Protein 6BNT (pdb70)

Secondary structure (DSSP, 8-state):
---S----SS-EEEEEEEEEEEEEE-SS--EEEEEEEEEEEEEEE-SSS-EEEEEE-------EEEE-TTEE-----EEE-PPSEEEEEEEEEE-SS----EEEEEEEEEETTTEEEEEEEEEE-S-TTSEEEEEEEEEE--TTEEEEEEEESSSEEEEETTTTEEEEEEEEEESSEEEEEEEEEEE----TTS----PPEEEEEEESS-TT---EEEEEEE-SSSS--GGGSEEEEEEEEEEEEEEE--/---EE-

Sequence (256 aa):
WRREGIKYRRNELFLDVLESVNLLMSPQGQVLSAHVSGRVVMKSYLSGMPECKFGMNDSIAIDDCTFHQCVRLSERSISFIPPDGEFELMRYRTTKDIILPFRVIPLVREVGRTKLEVKVVIKSNFKPSLLAQKIEVRIPTPLNTSGVQVICMKGKAKYKASENAIVWKIKRMAGMKESQISAEIELLPTNDKKKWARPPISMNFEVPFAPSGLKVRYLKVFEPKLNYSDHDVIKWVRYIGRSGIYETRCDGYMPM

Structure (mmCIF, N/CA/C/O backbone):
data_6BNT
#
_entry.id   6BNT
#
_cell.length_a   125.334
_cell.length_b   125.334
_cell.length_c   74.818
_cell.angle_alpha   90.00
_cell.angle_beta   90.00
_cell.angle_gamma   120.00
#
_symmetry.space_group_name_H-M   'P 64'
#
loop_
_entity.id
_entity.type
_entity.pdbx_description
1 polymer 'AP-2 complex subunit mu'
2 polymer 'Insulin receptor substrate 1'
3 water water
#
loop_
_atom_site.group_PDB
_atom_site.id
_atom_site.type_symbol
_atom_site.label_atom_id
_atom_site.label_alt_id
_atom_site.label_comp_id
_atom_site.label_asym_id
_atom_site.label_entity_id
_atom_site.label_seq_id
_atom_site.pdbx_PDB_ins_code
_atom_site.Cartn_x
_atom_site.Cartn_y
_atom_site.Cartn_z
_atom_site.occupancy
_atom_site.B_iso_or_equiv
_atom_site.auth_seq_id
_atom_site.auth_comp_id
_atom_site.auth_asym_id
_atom_site.auth_atom_id
_atom_site.pdbx_PDB_model_num
ATOM 1 N N . TRP A 1 41 ? 27.410 -46.223 -51.725 1.00 195.65 161 TRP A N 1
ATOM 2 C CA . TRP A 1 41 ? 28.164 -47.285 -51.068 1.00 197.88 161 TRP A CA 1
ATOM 3 C C . TRP A 1 41 ? 27.275 -48.354 -50.409 1.00 200.91 161 TRP A C 1
ATOM 4 O O . TRP A 1 41 ? 27.263 -49.514 -50.835 1.00 200.42 161 TRP A O 1
ATOM 15 N N . ARG A 1 42 ? 26.539 -47.940 -49.376 1.00 200.18 162 ARG A N 1
ATOM 16 C CA . ARG A 1 42 ? 25.697 -48.778 -48.531 1.00 199.55 162 ARG A CA 1
ATOM 17 C C . ARG A 1 42 ? 24.483 -49.286 -49.292 1.00 200.49 162 ARG A C 1
ATOM 18 O O . ARG A 1 42 ? 23.558 -48.516 -49.570 1.00 199.62 162 ARG A O 1
ATOM 26 N N . ARG A 1 43 ? 24.473 -50.586 -49.603 1.00 204.88 163 ARG A N 1
ATOM 27 C CA . ARG A 1 43 ? 23.388 -51.257 -50.317 1.00 207.90 163 ARG A CA 1
ATOM 28 C C . ARG A 1 43 ? 22.059 -51.137 -49.570 1.00 204.23 163 ARG A C 1
ATOM 29 O O . ARG A 1 43 ? 22.009 -50.602 -48.456 1.00 200.41 163 ARG A O 1
ATOM 37 N N . GLU A 1 44 ? 20.974 -51.660 -50.152 1.00 201.23 164 GLU A N 1
ATOM 38 C CA . GLU A 1 44 ? 19.654 -51.435 -49.570 1.00 203.14 164 GLU A CA 1
ATOM 39 C C . GLU A 1 44 ? 19.091 -52.635 -48.812 1.00 199.21 164 GLU A C 1
ATOM 40 O O . GLU A 1 44 ? 18.252 -52.443 -47.921 1.00 194.22 164 GLU A O 1
ATOM 46 N N . GLY A 1 45 ? 19.536 -53.850 -49.111 1.00 199.58 165 GLY A N 1
ATOM 47 C CA . GLY A 1 45 ? 19.026 -55.020 -48.416 1.00 196.14 165 GLY A CA 1
ATOM 48 C C . GLY A 1 45 ? 19.820 -55.406 -47.181 1.00 194.35 165 GLY A C 1
ATOM 49 O O . GLY A 1 45 ? 20.617 -56.352 -47.211 1.00 191.15 165 GLY A O 1
ATOM 50 N N . ILE A 1 46 ? 19.612 -54.680 -46.083 1.00 190.16 166 ILE A N 1
ATOM 51 C CA . ILE A 1 46 ? 20.344 -54.896 -44.839 1.00 181.84 166 ILE A CA 1
ATOM 52 C C . ILE A 1 46 ? 19.320 -55.189 -43.757 1.00 169.37 166 ILE A C 1
ATOM 53 O O . ILE A 1 46 ? 18.532 -54.308 -43.393 1.00 167.73 166 ILE A O 1
ATOM 58 N N . LYS A 1 47 ? 19.329 -56.420 -43.243 1.00 165.61 167 LYS A N 1
ATOM 59 C CA . LYS A 1 47 ? 18.407 -56.836 -42.193 1.00 161.44 167 LYS A CA 1
ATOM 60 C C . LYS A 1 47 ? 19.176 -57.559 -41.095 1.00 155.04 167 LYS A C 1
ATOM 61 O O . LYS A 1 47 ? 20.027 -58.408 -41.384 1.00 152.74 167 LYS A O 1
ATOM 67 N N . TYR A 1 48 ? 18.884 -57.209 -39.836 1.00 154.08 168 TYR A N 1
ATOM 68 C CA . TYR A 1 48 ? 19.609 -57.716 -38.676 1.00 152.28 168 TYR A CA 1
ATOM 69 C C . TYR A 1 48 ? 18.637 -58.188 -37.615 1.00 146.98 168 TYR A C 1
ATOM 70 O O . TYR A 1 48 ? 17.595 -57.562 -37.394 1.00 145.77 168 TYR A O 1
ATOM 79 N N . ARG A 1 49 ? 18.991 -59.289 -36.952 1.00 145.31 169 ARG A N 1
ATOM 80 C CA . ARG A 1 49 ? 18.215 -59.721 -35.794 1.00 150.43 169 ARG A CA 1
ATOM 81 C C . ARG A 1 49 ? 18.277 -58.671 -34.690 1.00 154.12 169 ARG A C 1
ATOM 82 O O . ARG A 1 49 ? 17.252 -58.088 -34.313 1.00 146.91 169 ARG A O 1
ATOM 84 N N . ARG A 1 50 ? 19.488 -58.383 -34.195 1.00 158.96 170 ARG A N 1
ATOM 85 C CA . ARG A 1 50 ? 19.721 -57.366 -33.171 1.00 152.47 170 ARG A CA 1
ATOM 86 C C . ARG A 1 50 ? 20.172 -56.086 -33.872 1.00 152.07 170 ARG A C 1
ATOM 87 O O . ARG A 1 50 ? 21.198 -56.094 -34.567 1.00 154.82 170 ARG A O 1
ATOM 95 N N . ASN A 1 51 ? 19.437 -54.987 -33.686 1.00 147.56 171 ASN A N 1
ATOM 96 C CA . ASN A 1 51 ? 19.847 -53.701 -34.272 1.00 151.92 171 ASN A CA 1
ATOM 97 C C . ASN A 1 51 ? 20.675 -52.900 -33.276 1.00 149.03 171 ASN A C 1
ATOM 98 O O . ASN A 1 51 ? 20.159 -52.116 -32.486 1.00 148.15 171 ASN A O 1
ATOM 103 N N . GLU A 1 52 ? 21.984 -53.077 -33.342 1.00 147.61 172 GLU A N 1
ATOM 104 C CA . GLU A 1 52 ? 22.896 -52.547 -32.345 1.00 145.86 172 GLU A CA 1
ATOM 105 C C . GLU A 1 52 ? 23.763 -51.462 -32.971 1.00 149.71 172 GLU A C 1
ATOM 106 O O . GLU A 1 52 ? 23.941 -51.419 -34.191 1.00 150.30 172 GLU A O 1
ATOM 112 N N . LEU A 1 53 ? 24.280 -50.563 -32.125 1.00 144.76 173 LEU A N 1
ATOM 113 C CA . LEU A 1 53 ? 25.338 -49.640 -32.528 1.00 135.03 173 LEU A CA 1
ATOM 114 C C . LEU A 1 53 ? 26.239 -49.380 -31.330 1.00 136.76 173 LEU A C 1
ATOM 115 O O . LEU A 1 53 ? 25.799 -49.472 -30.178 1.00 135.49 173 LEU A O 1
ATOM 120 N N . PHE A 1 54 ? 27.511 -49.069 -31.613 1.00 139.03 174 PHE A N 1
ATOM 121 C CA . PHE A 1 54 ? 28.523 -48.807 -30.588 1.00 134.57 174 PHE A CA 1
ATOM 122 C C . PHE A 1 54 ? 29.231 -47.506 -30.942 1.00 134.83 174 PHE A C 1
ATOM 123 O O . PHE A 1 54 ? 29.797 -47.387 -32.036 1.00 136.12 174 PHE A O 1
ATOM 131 N N . LEU A 1 55 ? 29.195 -46.529 -30.032 1.00 131.97 175 LEU A N 1
ATOM 132 C CA . LEU A 1 55 ? 29.819 -45.221 -30.242 1.00 129.33 175 LEU A CA 1
ATOM 133 C C . LEU A 1 55 ? 31.124 -45.101 -29.467 1.00 124.62 175 LEU A C 1
ATOM 134 O O . LEU A 1 55 ? 31.128 -45.169 -28.233 1.00 124.61 175 LEU A O 1
ATOM 139 N N . ASP A 1 56 ? 32.210 -44.868 -30.194 1.00 122.00 176 ASP A N 1
ATOM 140 C CA . ASP A 1 56 ? 33.555 -44.735 -29.642 1.00 125.22 176 ASP A CA 1
ATOM 141 C C . ASP A 1 56 ? 33.999 -43.286 -29.721 1.00 125.62 176 ASP A C 1
ATOM 142 O O . ASP A 1 56 ? 34.124 -42.742 -30.821 1.00 126.63 176 ASP A O 1
ATOM 147 N N . VAL A 1 57 ? 34.266 -42.671 -28.573 1.00 122.71 177 VAL A N 1
ATOM 148 C CA . VAL A 1 57 ? 34.853 -41.338 -28.537 1.00 123.11 177 VAL A CA 1
ATOM 149 C C . VAL A 1 57 ? 36.325 -41.485 -28.147 1.00 124.71 177 VAL A C 1
ATOM 150 O O . VAL A 1 57 ? 36.666 -41.850 -27.012 1.00 117.62 177 VAL A O 1
ATOM 154 N N . LEU A 1 58 ? 37.196 -41.196 -29.097 1.00 124.37 178 LEU A N 1
ATOM 155 C CA . LEU A 1 58 ? 38.618 -41.458 -28.987 1.00 119.33 178 LEU A CA 1
ATOM 156 C C . LEU A 1 58 ? 39.325 -40.114 -28.921 1.00 125.30 178 LEU A C 1
ATOM 157 O O . LEU A 1 58 ? 39.333 -39.358 -29.901 1.00 122.28 178 LEU A O 1
ATOM 162 N N . GLU A 1 59 ? 39.914 -39.813 -27.776 1.00 126.06 179 GLU A N 1
ATOM 163 C CA . GLU A 1 59 ? 40.596 -38.550 -27.597 1.00 118.61 179 GLU A CA 1
ATOM 164 C C . GLU A 1 59 ? 42.048 -38.766 -27.205 1.00 122.45 179 GLU A C 1
ATOM 165 O O . GLU A 1 59 ? 42.423 -39.749 -26.560 1.00 122.73 179 GLU A O 1
ATOM 171 N N . SER A 1 60 ? 42.851 -37.809 -27.615 1.00 122.24 180 SER A N 1
ATOM 172 C CA . SER A 1 60 ? 44.291 -37.853 -27.467 1.00 122.73 180 SER A CA 1
ATOM 173 C C . SER A 1 60 ? 44.671 -36.488 -26.900 1.00 122.31 180 SER A C 1
ATOM 174 O O . SER A 1 60 ? 44.609 -35.484 -27.618 1.00 124.60 180 SER A O 1
ATOM 177 N N . VAL A 1 61 ? 45.001 -36.447 -25.603 1.00 117.71 181 VAL A N 1
ATOM 178 C CA . VAL A 1 61 ? 45.258 -35.200 -24.883 1.00 117.60 181 VAL A CA 1
ATOM 179 C C . VAL A 1 61 ? 46.756 -34.912 -24.849 1.00 117.20 181 VAL A C 1
ATOM 180 O O . VAL A 1 61 ? 47.559 -35.765 -24.459 1.00 120.31 181 VAL A O 1
ATOM 184 N N . ASN A 1 62 ? 47.131 -33.705 -25.253 1.00 117.76 182 ASN A N 1
ATOM 185 C CA . ASN A 1 62 ? 48.521 -33.293 -25.373 1.00 118.79 182 ASN A CA 1
ATOM 186 C C . ASN A 1 62 ? 48.771 -32.105 -24.461 1.00 120.18 182 ASN A C 1
ATOM 187 O O . ASN A 1 62 ? 47.978 -31.163 -24.446 1.00 114.20 182 ASN A O 1
ATOM 192 N N . LEU A 1 63 ? 49.892 -32.141 -23.737 1.00 123.47 183 LEU A N 1
ATOM 193 C CA . LEU A 1 63 ? 50.194 -31.191 -22.676 1.00 120.59 183 LEU A CA 1
ATOM 194 C C . LEU A 1 63 ? 51.690 -31.042 -22.507 1.00 119.00 183 LEU A C 1
ATOM 195 O O . LEU A 1 63 ? 52.417 -32.032 -22.455 1.00 118.44 183 LEU A O 1
ATOM 200 N N . LEU A 1 64 ? 52.119 -29.794 -22.340 1.00 128.84 184 LEU A N 1
ATOM 201 C CA . LEU A 1 64 ? 53.492 -29.428 -22.005 1.00 127.83 184 LEU A CA 1
ATOM 202 C C . LEU A 1 64 ? 53.379 -28.521 -20.789 1.00 126.25 184 LEU A C 1
ATOM 203 O O . LEU A 1 64 ? 52.775 -27.444 -20.893 1.00 123.32 184 LEU A O 1
ATOM 208 N N . MET A 1 65 ? 53.945 -28.934 -19.650 1.00 123.99 185 MET A N 1
ATOM 209 C CA . MET A 1 65 ? 53.837 -28.134 -18.440 1.00 127.78 185 MET A CA 1
ATOM 210 C C . MET A 1 65 ? 55.222 -27.695 -17.987 1.00 133.55 185 MET A C 1
ATOM 211 O O . MET A 1 65 ? 56.236 -28.254 -18.402 1.00 134.47 185 MET A O 1
ATOM 216 N N . SER A 1 66 ? 55.261 -26.664 -17.151 1.00 141.81 186 SER A N 1
ATOM 217 C CA . SER A 1 66 ? 56.503 -26.215 -16.528 1.00 142.83 186 SER A CA 1
ATOM 218 C C . SER A 1 66 ? 56.773 -27.055 -15.287 1.00 146.02 186 SER A C 1
ATOM 219 O O . SER A 1 66 ? 55.896 -27.792 -14.817 1.00 141.78 186 SER A O 1
ATOM 222 N N . PRO A 1 67 ? 57.993 -27.000 -14.737 1.00 149.54 187 PRO A N 1
ATOM 223 C CA . PRO A 1 67 ? 58.220 -27.711 -13.466 1.00 147.28 187 PRO A CA 1
ATOM 224 C C . PRO A 1 67 ? 57.401 -27.091 -12.355 1.00 156.06 187 PRO A C 1
ATOM 225 O O . PRO A 1 67 ? 56.833 -27.810 -11.511 1.00 150.38 187 PRO A O 1
ATOM 229 N N . GLN A 1 68 ? 57.328 -25.746 -12.366 1.00 157.00 188 GLN A N 1
ATOM 230 C CA . GLN A 1 68 ? 56.411 -24.988 -11.515 1.00 153.31 188 GLN A CA 1
ATOM 231 C C . GLN A 1 68 ? 54.998 -25.578 -11.554 1.00 155.17 188 GLN A C 1
ATOM 232 O O . GLN A 1 68 ? 54.381 -25.828 -10.509 1.00 152.43 188 GLN A O 1
ATOM 238 N N . GLY A 1 69 ? 54.482 -25.833 -12.757 1.00 151.51 189 GLY A N 1
ATOM 239 C CA . GLY A 1 69 ? 53.167 -26.431 -12.909 1.00 146.91 189 GLY A CA 1
ATOM 240 C C . GLY A 1 69 ? 52.272 -25.600 -13.805 1.00 147.72 189 GLY A C 1
ATOM 241 O O . GLY A 1 69 ? 51.050 -25.805 -13.827 1.00 140.21 189 GLY A O 1
ATOM 242 N N . GLN A 1 70 ? 52.862 -24.641 -14.529 1.00 142.17 190 GLN A N 1
ATOM 243 C CA . GLN A 1 70 ? 52.096 -23.838 -15.467 1.00 139.84 190 GLN A CA 1
ATOM 244 C C . GLN A 1 70 ? 51.960 -24.589 -16.784 1.00 140.71 190 GLN A C 1
ATOM 245 O O . GLN A 1 70 ? 52.920 -25.179 -17.288 1.00 136.37 190 GLN A O 1
ATOM 251 N N . VAL A 1 71 ? 50.745 -24.591 -17.327 1.00 137.36 191 VAL A N 1
ATOM 252 C CA . VAL A 1 71 ? 50.518 -25.145 -18.654 1.00 127.14 191 VAL A CA 1
ATOM 253 C C . VAL A 1 71 ? 51.215 -24.272 -19.691 1.00 126.54 191 VAL A C 1
ATOM 254 O O . VAL A 1 71 ? 51.004 -23.057 -19.739 1.00 132.73 191 VAL A O 1
ATOM 258 N N . LEU A 1 72 ? 52.054 -24.880 -20.531 1.00 125.16 192 LEU A N 1
ATOM 259 C CA . LEU A 1 72 ? 52.719 -24.145 -21.602 1.00 126.23 192 LEU A CA 1
ATOM 260 C C . LEU A 1 72 ? 52.137 -24.426 -22.985 1.00 127.62 192 LEU A C 1
ATOM 261 O O . LEU A 1 72 ? 52.462 -23.704 -23.938 1.00 125.46 192 LEU A O 1
ATOM 266 N N . SER A 1 73 ? 51.312 -25.465 -23.116 1.00 126.19 193 SER A N 1
ATOM 267 C CA . SER A 1 73 ? 50.697 -25.908 -24.361 1.00 120.36 193 SER A CA 1
ATOM 268 C C . SER A 1 73 ? 49.815 -27.098 -24.038 1.00 121.67 193 SER A C 1
ATOM 269 O O . SER A 1 73 ? 50.210 -27.966 -23.250 1.00 120.79 193 SER A O 1
ATOM 272 N N . ALA A 1 74 ? 48.621 -27.128 -24.626 1.00 121.78 194 ALA A N 1
ATOM 273 C CA . ALA A 1 74 ? 47.684 -28.212 -24.350 1.00 119.94 194 ALA A CA 1
ATOM 274 C C . ALA A 1 74 ? 46.583 -28.173 -25.387 1.00 121.44 194 ALA A C 1
ATOM 275 O O . ALA A 1 74 ? 46.013 -27.117 -25.640 1.00 134.35 194 ALA A O 1
ATOM 277 N N . HIS A 1 75 ? 46.301 -29.318 -25.989 1.00 125.07 195 HIS A N 1
ATOM 278 C CA . HIS A 1 75 ? 45.208 -29.443 -26.935 1.00 127.81 195 HIS A CA 1
ATOM 279 C C . HIS A 1 75 ? 44.720 -30.882 -26.892 1.00 124.98 195 HIS A C 1
ATOM 280 O O . HIS A 1 75 ? 45.367 -31.759 -26.325 1.00 122.91 195 HIS A O 1
ATOM 287 N N . VAL A 1 76 ? 43.563 -31.124 -27.486 1.00 124.90 196 VAL A N 1
ATOM 288 C CA . VAL A 1 76 ? 43.027 -32.473 -27.581 1.00 123.85 196 VAL A CA 1
ATOM 289 C C . VAL A 1 76 ? 42.655 -32.736 -29.026 1.00 131.42 196 VAL A C 1
ATOM 290 O O . VAL A 1 76 ? 41.897 -31.959 -29.620 1.00 136.39 196 VAL A O 1
ATOM 294 N N . SER A 1 77 ? 43.203 -33.810 -29.599 1.00 123.83 197 SER A N 1
ATOM 295 C CA . SER A 1 77 ? 42.736 -34.302 -30.883 1.00 123.03 197 SER A CA 1
ATOM 296 C C . SER A 1 77 ? 41.693 -35.362 -30.608 1.00 124.78 197 SER A C 1
ATOM 297 O O . SER A 1 77 ? 41.835 -36.136 -29.661 1.00 121.99 197 SER A O 1
ATOM 300 N N . GLY A 1 78 ? 40.624 -35.369 -31.404 1.00 129.78 198 GLY A N 1
ATOM 301 C CA . GLY A 1 78 ? 39.538 -36.300 -31.176 1.00 128.54 198 GLY A CA 1
ATOM 302 C C . GLY A 1 78 ? 38.973 -36.856 -32.467 1.00 130.98 198 GLY A C 1
ATOM 303 O O . GLY A 1 78 ? 39.116 -36.277 -33.542 1.00 135.32 198 GLY A O 1
ATOM 304 N N . ARG A 1 79 ? 38.338 -38.014 -32.337 1.00 127.60 199 ARG A N 1
ATOM 305 C CA . ARG A 1 79 ? 37.513 -38.559 -33.402 1.00 133.09 199 ARG A CA 1
ATOM 306 C C . ARG A 1 79 ? 36.417 -39.407 -32.778 1.00 132.50 199 ARG A C 1
ATOM 307 O O . ARG A 1 79 ? 36.528 -39.868 -31.633 1.00 127.17 199 ARG A O 1
ATOM 315 N N . VAL A 1 80 ? 35.324 -39.549 -33.528 1.00 132.76 200 VAL A N 1
ATOM 316 C CA . VAL A 1 80 ? 34.175 -40.357 -33.134 1.00 130.48 200 VAL A CA 1
ATOM 317 C C . VAL A 1 80 ? 34.009 -41.447 -34.179 1.00 132.57 200 VAL A C 1
ATOM 318 O O . VAL A 1 80 ? 33.835 -41.144 -35.364 1.00 135.93 200 VAL A O 1
ATOM 322 N N . VAL A 1 81 ? 34.080 -42.711 -33.750 1.00 131.86 201 VAL A N 1
ATOM 323 C CA . VAL A 1 81 ? 33.971 -43.851 -34.653 1.00 132.62 201 VAL A CA 1
ATOM 324 C C . VAL A 1 81 ? 32.715 -44.633 -34.305 1.00 134.10 201 VAL A C 1
ATOM 325 O O . VAL A 1 81 ? 32.438 -44.907 -33.126 1.00 131.69 201 VAL A O 1
ATOM 329 N N . MET A 1 82 ? 31.953 -44.979 -35.332 1.00 132.44 202 MET A N 1
ATOM 330 C CA . MET A 1 82 ? 30.691 -45.668 -35.161 1.00 139.74 202 MET A CA 1
ATOM 331 C C . MET A 1 82 ? 30.825 -47.090 -35.668 1.00 147.38 202 MET A C 1
ATOM 332 O O . MET A 1 82 ? 31.325 -47.309 -36.775 1.00 149.91 202 MET A O 1
ATOM 337 N N . LYS A 1 83 ? 30.378 -48.047 -34.865 1.00 144.87 203 LYS A N 1
ATOM 338 C CA . LYS A 1 83 ? 30.279 -49.432 -35.291 1.00 142.59 203 LYS A CA 1
ATOM 339 C C . LYS A 1 83 ? 28.820 -49.817 -35.083 1.00 150.08 203 LYS A C 1
ATOM 340 O O . LYS A 1 83 ? 28.360 -49.890 -33.935 1.00 151.95 203 LYS A O 1
ATOM 346 N N . SER A 1 84 ? 28.084 -50.025 -36.184 1.00 146.57 204 SER A N 1
ATOM 347 C CA . SER A 1 84 ? 26.637 -50.210 -36.128 1.00 146.42 204 SER A CA 1
ATOM 348 C C . SER A 1 84 ? 26.182 -51.359 -37.024 1.00 152.50 204 SER A C 1
ATOM 349 O O . SER A 1 84 ? 26.757 -51.607 -38.088 1.00 156.40 204 SER A O 1
ATOM 352 N N . TYR A 1 85 ? 25.112 -52.050 -36.582 1.00 151.37 205 TYR A N 1
ATOM 353 C CA . TYR A 1 85 ? 24.431 -53.115 -37.333 1.00 147.55 205 TYR A CA 1
ATOM 354 C C . TYR A 1 85 ? 22.937 -52.818 -37.235 1.00 152.88 205 TYR A C 1
ATOM 355 O O . TYR A 1 85 ? 22.233 -53.313 -36.347 1.00 149.46 205 TYR A O 1
ATOM 364 N N . LEU A 1 86 ? 22.469 -51.970 -38.144 1.00 153.39 206 LEU A N 1
ATOM 365 C CA . LEU A 1 86 ? 21.092 -51.512 -38.175 1.00 153.64 206 LEU A CA 1
ATOM 366 C C . LEU A 1 86 ? 20.482 -51.893 -39.512 1.00 159.62 206 LEU A C 1
ATOM 367 O O . LEU A 1 86 ? 21.164 -51.894 -40.543 1.00 165.15 206 LEU A O 1
ATOM 372 N N . SER A 1 87 ? 19.198 -52.231 -39.492 1.00 158.64 207 SER A N 1
ATOM 373 C CA . SER A 1 87 ? 18.533 -52.701 -40.695 1.00 161.29 207 SER A CA 1
ATOM 374 C C . SER A 1 87 ? 17.981 -51.522 -41.489 1.00 162.71 207 SER A C 1
ATOM 375 O O . SER A 1 87 ? 17.461 -50.561 -40.916 1.00 164.01 207 SER A O 1
ATOM 378 N N . GLY A 1 88 ? 18.117 -51.590 -42.813 1.00 162.61 208 GLY A N 1
ATOM 379 C CA . GLY A 1 88 ? 17.465 -50.617 -43.669 1.00 165.85 208 GLY A CA 1
ATOM 380 C C . GLY A 1 88 ? 18.379 -49.526 -44.184 1.00 172.23 208 GLY A C 1
ATOM 381 O O . GLY A 1 88 ? 19.535 -49.789 -44.537 1.00 173.45 208 GLY A O 1
ATOM 382 N N . MET A 1 89 ? 17.859 -48.298 -44.249 1.00 169.93 209 MET A N 1
ATOM 383 C CA . MET A 1 89 ? 18.626 -47.113 -44.640 1.00 171.77 209 MET A CA 1
ATOM 384 C C . MET A 1 89 ? 18.380 -46.050 -43.583 1.00 171.36 209 MET A C 1
ATOM 385 O O . MET A 1 89 ? 17.600 -45.112 -43.793 1.00 174.44 209 MET A O 1
ATOM 390 N N . PRO A 1 90 ? 19.025 -46.168 -42.431 1.00 168.27 210 PRO A N 1
ATOM 391 C CA . PRO A 1 90 ? 18.677 -45.305 -41.299 1.00 166.79 210 PRO A CA 1
ATOM 392 C C . PRO A 1 90 ? 19.144 -43.865 -41.440 1.00 170.31 210 PRO A C 1
ATOM 393 O O . PRO A 1 90 ? 20.202 -43.571 -41.999 1.00 169.54 210 PRO A O 1
ATOM 397 N N . GLU A 1 91 ? 18.324 -42.968 -40.908 1.00 172.79 211 GLU A N 1
ATOM 398 C CA . GLU A 1 91 ? 18.672 -41.568 -40.713 1.00 174.41 211 GLU A CA 1
ATOM 399 C C . GLU A 1 91 ? 19.155 -41.395 -39.281 1.00 177.12 211 GLU A C 1
ATOM 400 O O . GLU A 1 91 ? 18.393 -41.639 -38.333 1.00 175.38 211 GLU A O 1
ATOM 406 N N . CYS A 1 92 ? 20.395 -40.946 -39.114 1.00 174.16 212 CYS A N 1
ATOM 407 C CA . CYS A 1 92 ? 20.997 -40.877 -37.791 1.00 168.16 212 CYS A CA 1
ATOM 408 C C . CYS A 1 92 ? 21.296 -39.436 -37.417 1.00 168.03 212 CYS A C 1
ATOM 409 O O . CYS A 1 92 ? 22.038 -38.751 -38.126 1.00 166.25 212 CYS A O 1
ATOM 412 N N . LYS A 1 93 ? 20.706 -38.986 -36.309 1.00 167.90 213 LYS A N 1
ATOM 413 C CA . LYS A 1 93 ? 21.043 -37.717 -35.681 1.00 166.33 213 LYS A CA 1
ATOM 414 C C . LYS A 1 93 ? 22.001 -38.000 -34.528 1.00 162.06 213 LYS A C 1
ATOM 415 O O . LYS A 1 93 ? 21.635 -38.683 -33.566 1.00 157.51 213 LYS A O 1
ATOM 421 N N . PHE A 1 94 ? 23.220 -37.475 -34.626 1.00 161.67 214 PHE A N 1
ATOM 422 C CA . PHE A 1 94 ? 24.195 -37.539 -33.545 1.00 155.50 214 PHE A CA 1
ATOM 423 C C . PHE A 1 94 ? 24.181 -36.244 -32.743 1.00 157.87 214 PHE A C 1
ATOM 424 O O . PHE A 1 94 ? 24.374 -35.161 -33.301 1.00 165.64 214 PHE A O 1
ATOM 432 N N . GLY A 1 95 ? 23.983 -36.358 -31.434 1.00 153.07 215 GLY A N 1
ATOM 433 C CA . GLY A 1 95 ? 23.910 -35.178 -30.592 1.00 156.04 215 GLY A CA 1
ATOM 434 C C . GLY A 1 95 ? 24.814 -35.142 -29.373 1.00 152.80 215 GLY A C 1
ATOM 435 O O . GLY A 1 95 ? 24.790 -36.047 -28.534 1.00 144.11 215 GLY A O 1
ATOM 436 N N . MET A 1 96 ? 25.604 -34.080 -29.258 1.00 158.93 216 MET A N 1
ATOM 437 C CA . MET A 1 96 ? 26.562 -33.908 -28.171 1.00 158.86 216 MET A CA 1
ATOM 438 C C . MET A 1 96 ? 26.292 -32.599 -27.434 1.00 160.93 216 MET A C 1
ATOM 439 O O . MET A 1 96 ? 25.233 -32.001 -27.579 1.00 168.81 216 MET A O 1
ATOM 444 N N . ASN A 1 97 ? 27.262 -32.151 -26.641 1.00 158.07 217 ASN A N 1
ATOM 445 C CA . ASN A 1 97 ? 27.177 -30.866 -25.965 1.00 165.24 217 ASN A CA 1
ATOM 446 C C . ASN A 1 97 ? 28.251 -29.939 -26.531 1.00 169.31 217 ASN A C 1
ATOM 447 O O . ASN A 1 97 ? 29.255 -29.625 -25.894 1.00 172.96 217 ASN A O 1
ATOM 452 N N . ASP A 1 98 ? 28.014 -29.491 -27.756 1.00 172.19 218 ASP A N 1
ATOM 453 C CA . ASP A 1 98 ? 28.927 -28.601 -28.476 1.00 177.87 218 ASP A CA 1
ATOM 454 C C . ASP A 1 98 ? 29.287 -27.374 -27.639 1.00 182.12 218 ASP A C 1
ATOM 455 O O . ASP A 1 98 ? 28.625 -27.042 -26.655 1.00 182.63 218 ASP A O 1
ATOM 460 N N . SER A 1 120 ? 28.079 -27.764 -21.894 1.00 175.79 240 SER A N 1
ATOM 461 C CA . SER A 1 120 ? 28.585 -27.482 -23.241 1.00 183.29 240 SER A CA 1
ATOM 462 C C . SER A 1 120 ? 30.120 -27.509 -23.266 1.00 187.34 240 SER A C 1
ATOM 463 O O . SER A 1 120 ? 30.764 -27.498 -22.204 1.00 189.31 240 SER A O 1
ATOM 466 N N . ILE A 1 121 ? 30.704 -27.538 -24.475 1.00 185.77 241 ILE A N 1
ATOM 467 C CA . ILE A 1 121 ? 32.155 -27.531 -24.644 1.00 188.92 241 ILE A CA 1
ATOM 468 C C . ILE A 1 121 ? 32.522 -26.747 -25.904 1.00 190.66 241 ILE A C 1
ATOM 469 O O . ILE A 1 121 ? 31.721 -26.589 -26.827 1.00 187.69 241 ILE A O 1
ATOM 474 N N . ALA A 1 122 ? 33.768 -26.273 -25.942 1.00 188.90 242 ALA A N 1
ATOM 475 C CA . ALA A 1 122 ? 34.263 -25.460 -27.047 1.00 189.23 242 ALA A CA 1
ATOM 476 C C . ALA A 1 122 ? 35.113 -26.332 -27.968 1.00 191.40 242 ALA A C 1
ATOM 477 O O . ALA A 1 122 ? 36.260 -26.657 -27.639 1.00 183.68 242 ALA A O 1
ATOM 479 N N . ILE A 1 123 ? 34.544 -26.701 -29.123 1.00 192.92 243 ILE A N 1
ATOM 480 C CA . ILE A 1 123 ? 35.230 -27.446 -30.186 1.00 187.58 243 ILE A CA 1
ATOM 481 C C . ILE A 1 123 ? 35.832 -26.455 -31.181 1.00 189.60 243 ILE A C 1
ATOM 482 O O . ILE A 1 123 ? 35.133 -25.561 -31.673 1.00 195.66 243 ILE A O 1
ATOM 487 N N . ASP A 1 124 ? 37.123 -26.632 -31.511 1.00 185.62 244 ASP A N 1
ATOM 488 C CA . ASP A 1 124 ? 37.909 -25.589 -32.180 1.00 190.38 244 ASP A CA 1
ATOM 489 C C . ASP A 1 124 ? 38.117 -25.816 -33.688 1.00 189.57 244 ASP A C 1
ATOM 490 O O . ASP A 1 124 ? 38.621 -24.903 -34.361 1.00 190.60 244 ASP A O 1
ATOM 495 N N . ASP A 1 125 ? 37.778 -26.999 -34.226 1.00 184.28 245 ASP A N 1
ATOM 496 C CA . ASP A 1 125 ? 37.621 -27.278 -35.663 1.00 189.86 245 ASP A CA 1
ATOM 497 C C . ASP A 1 125 ? 37.297 -28.765 -35.806 1.00 186.13 245 ASP A C 1
ATOM 498 O O . ASP A 1 125 ? 37.361 -29.519 -34.828 1.00 177.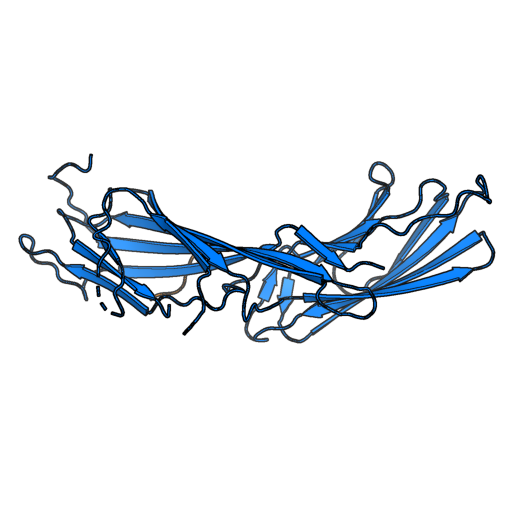01 245 ASP A O 1
ATOM 503 N N . CYS A 1 126 ? 36.918 -29.168 -37.032 1.00 187.78 246 CYS A N 1
ATOM 504 C CA . CYS A 1 126 ? 36.567 -30.554 -37.348 1.00 179.46 246 CYS A CA 1
ATOM 505 C C . CYS A 1 126 ? 36.346 -30.748 -38.846 1.00 180.10 246 CYS A C 1
ATOM 506 O O . CYS A 1 126 ? 35.914 -29.831 -39.545 1.00 186.24 246 CYS A O 1
ATOM 509 N N . THR A 1 127 ? 36.636 -31.970 -39.316 1.00 180.96 247 THR A N 1
ATOM 510 C CA . THR A 1 127 ? 36.346 -32.450 -40.667 1.00 189.91 247 THR A CA 1
ATOM 511 C C . THR A 1 127 ? 35.382 -33.631 -40.580 1.00 190.42 247 THR A C 1
ATOM 512 O O . THR A 1 127 ? 35.512 -34.474 -39.687 1.00 184.43 247 THR A O 1
ATOM 516 N N . PHE A 1 128 ? 34.433 -33.725 -41.515 1.00 200.10 248 PHE A N 1
ATOM 517 C CA . PHE A 1 128 ? 33.418 -34.779 -41.470 1.00 197.77 248 PHE A CA 1
ATOM 518 C C . PHE A 1 128 ? 33.639 -35.838 -42.547 1.00 201.14 248 PHE A C 1
ATOM 519 O O . PHE A 1 128 ? 34.441 -35.684 -43.474 1.00 204.87 248 PHE A O 1
ATOM 527 N N . HIS A 1 129 ? 32.892 -36.928 -42.397 1.00 198.28 249 HIS A N 1
ATOM 528 C CA . HIS A 1 129 ? 32.714 -37.919 -43.443 1.00 203.34 249 HIS A CA 1
ATOM 529 C C . HIS A 1 129 ? 31.620 -37.448 -44.406 1.00 212.15 249 HIS A C 1
ATOM 530 O O . HIS A 1 129 ? 30.772 -36.614 -44.063 1.00 211.44 249 HIS A O 1
ATOM 537 N N . GLN A 1 130 ? 31.640 -38.003 -45.625 1.00 214.85 250 GLN A N 1
ATOM 538 C CA . GLN A 1 130 ? 30.980 -37.356 -46.758 1.00 216.73 250 GLN A CA 1
ATOM 539 C C . GLN A 1 130 ? 29.451 -37.461 -46.763 1.00 212.97 250 GLN A C 1
ATOM 540 O O . GLN A 1 130 ? 28.821 -36.778 -47.578 1.00 211.63 250 GLN A O 1
ATOM 546 N N . CYS A 1 131 ? 28.828 -38.252 -45.887 1.00 208.27 251 CYS A N 1
ATOM 547 C CA . CYS A 1 131 ? 27.370 -38.353 -45.870 1.00 207.83 251 CYS A CA 1
ATOM 548 C C . CYS A 1 131 ? 26.733 -37.559 -44.728 1.00 206.64 251 CYS A C 1
ATOM 549 O O . CYS A 1 131 ? 25.725 -37.998 -44.157 1.00 200.40 251 CYS A O 1
ATOM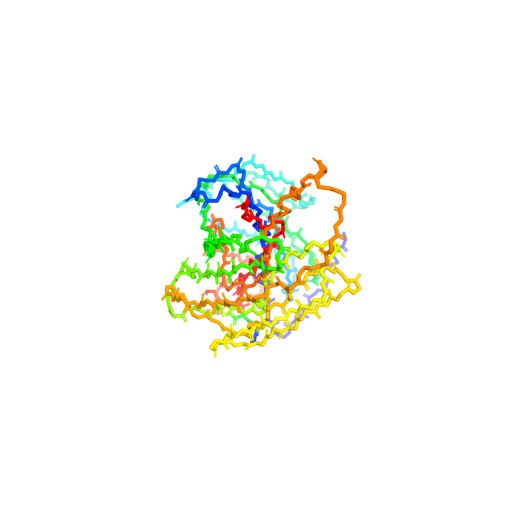 552 N N . VAL A 1 132 ? 27.275 -36.383 -44.406 1.00 207.11 252 VAL A N 1
ATOM 553 C CA . VAL A 1 132 ? 26.809 -35.580 -43.276 1.00 204.02 252 VAL A CA 1
ATOM 554 C C . VAL A 1 132 ? 25.995 -34.393 -43.785 1.00 207.19 252 VAL A C 1
ATOM 555 O O . VAL A 1 132 ? 26.490 -33.582 -44.581 1.00 207.98 252 VAL A O 1
ATOM 559 N N . ARG A 1 133 ? 24.755 -34.272 -43.303 1.00 207.04 253 ARG A N 1
ATOM 560 C CA . ARG A 1 133 ? 23.966 -33.058 -43.515 1.00 206.33 253 ARG A CA 1
ATOM 561 C C . ARG A 1 133 ? 24.417 -32.055 -42.461 1.00 204.70 253 ARG A C 1
ATOM 562 O O . ARG A 1 133 ? 24.091 -32.182 -41.276 1.00 195.37 253 ARG A O 1
ATOM 570 N N . LEU A 1 134 ? 25.187 -31.063 -42.911 1.00 208.27 254 LEU A N 1
ATOM 571 C CA . LEU A 1 134 ? 25.907 -30.165 -42.014 1.00 211.20 254 LEU A CA 1
ATOM 572 C C . LEU A 1 134 ? 24.974 -29.524 -40.984 1.00 212.91 254 LEU A C 1
ATOM 573 O O . LEU A 1 134 ? 25.166 -29.673 -39.769 1.00 207.07 254 LEU A O 1
ATOM 578 N N . SER A 1 135 ? 23.938 -28.829 -41.459 1.00 215.01 255 SER A N 1
ATOM 579 C CA . SER A 1 135 ? 22.965 -28.160 -40.587 1.00 213.73 255 SER A CA 1
ATOM 580 C C . SER A 1 135 ? 22.104 -29.134 -39.773 1.00 209.75 255 SER A C 1
ATOM 581 O O . SER A 1 135 ? 21.869 -28.925 -38.575 1.00 202.91 255 SER A O 1
ATOM 584 N N . GLU A 1 140 ? 20.523 -27.041 -31.002 1.00 193.74 260 GLU A N 1
ATOM 585 C CA . GLU A 1 140 ? 21.723 -26.827 -31.804 1.00 195.65 260 GLU A CA 1
ATOM 586 C C . GLU A 1 140 ? 21.572 -27.342 -33.229 1.00 195.31 260 GLU A C 1
ATOM 587 O O . GLU A 1 140 ? 20.720 -28.195 -33.505 1.00 188.17 260 GLU A O 1
ATOM 593 N N . ARG A 1 141 ? 22.418 -26.840 -34.128 1.00 198.99 261 ARG A N 1
ATOM 594 C CA . ARG A 1 141 ? 22.744 -27.607 -35.319 1.00 194.83 261 ARG A CA 1
ATOM 595 C C . ARG A 1 141 ? 23.695 -28.715 -34.871 1.00 198.83 261 ARG A C 1
ATOM 596 O O . ARG A 1 141 ? 24.736 -28.448 -34.258 1.00 190.51 261 ARG A O 1
ATOM 599 N N . SER A 1 142 ? 23.276 -29.962 -35.079 1.00 202.48 262 SER A N 1
ATOM 600 C CA . SER A 1 142 ? 24.109 -31.143 -34.875 1.00 190.63 262 SER A CA 1
ATOM 601 C C . SER A 1 142 ? 24.282 -31.880 -36.195 1.00 188.86 262 SER A C 1
ATOM 602 O O . SER A 1 142 ? 24.263 -31.257 -37.269 1.00 194.18 262 SER A O 1
ATOM 605 N N . ILE A 1 143 ? 24.443 -33.199 -36.139 1.00 182.06 263 ILE A N 1
ATOM 606 C CA . ILE A 1 143 ? 24.849 -33.969 -37.304 1.00 179.45 263 ILE A CA 1
ATOM 607 C C . ILE A 1 143 ? 23.794 -35.018 -37.591 1.00 177.92 263 ILE A C 1
ATOM 608 O O . ILE A 1 143 ? 23.483 -35.849 -36.726 1.00 174.41 263 ILE A O 1
ATOM 613 N N . SER A 1 144 ? 23.266 -34.989 -38.812 1.00 181.95 264 SER A N 1
ATOM 614 C CA . SER A 1 144 ? 22.423 -36.042 -39.356 1.00 178.20 264 SER A CA 1
ATOM 615 C C . SER A 1 144 ? 23.167 -36.741 -40.487 1.00 174.26 264 SER A C 1
ATOM 616 O O . SER A 1 144 ? 23.956 -36.124 -41.208 1.00 178.58 264 SER A O 1
ATOM 619 N N . PHE A 1 145 ? 22.920 -38.038 -40.634 1.00 170.02 265 PHE A N 1
ATOM 620 C CA . PHE A 1 145 ? 23.712 -38.843 -41.557 1.00 173.74 265 PHE A CA 1
ATOM 621 C C . PHE A 1 145 ? 23.088 -40.225 -41.707 1.00 168.80 265 PHE A C 1
ATOM 622 O O . PHE A 1 145 ? 22.330 -40.687 -40.842 1.00 162.12 265 PHE A O 1
ATOM 630 N N . ILE A 1 146 ? 23.412 -40.860 -42.826 1.00 165.23 266 ILE A N 1
ATOM 631 C CA . ILE A 1 146 ? 23.018 -42.239 -43.115 1.00 168.52 266 ILE A CA 1
ATOM 632 C C . ILE A 1 146 ? 24.283 -43.082 -43.115 1.00 168.48 266 ILE A C 1
ATOM 633 O O . ILE A 1 146 ? 25.111 -42.979 -44.036 1.00 167.15 266 ILE A O 1
ATOM 638 N N . PRO A 1 147 ? 24.469 -43.944 -42.120 1.00 166.70 267 PRO A N 1
ATOM 639 C CA . PRO A 1 147 ? 25.780 -44.516 -41.856 1.00 160.29 267 PRO A CA 1
ATOM 640 C C . PRO A 1 147 ? 26.033 -45.754 -42.691 1.00 160.18 267 PRO A C 1
ATOM 641 O O . PRO A 1 147 ? 25.134 -46.583 -42.884 1.00 164.19 267 PRO A O 1
ATOM 645 N N . PRO A 1 148 ? 27.249 -45.916 -43.197 1.00 163.62 268 PRO A N 1
ATOM 646 C CA . PRO A 1 148 ? 27.618 -47.180 -43.834 1.00 168.61 268 PRO A CA 1
ATOM 647 C C . PRO A 1 148 ? 27.514 -48.329 -42.849 1.00 171.62 268 PRO A C 1
ATOM 648 O O . PRO A 1 148 ? 27.735 -48.172 -41.645 1.00 174.01 268 PRO A O 1
ATOM 652 N N . ASP A 1 149 ? 27.168 -49.500 -43.364 1.00 170.57 269 ASP A N 1
ATOM 653 C CA . ASP A 1 149 ? 27.185 -50.676 -42.511 1.00 167.46 269 ASP A CA 1
ATOM 654 C C . ASP A 1 149 ? 28.621 -51.032 -42.137 1.00 162.92 269 ASP A C 1
ATOM 655 O O . ASP A 1 149 ? 29.567 -50.851 -42.925 1.00 162.43 269 ASP A O 1
ATOM 660 N N . GLY A 1 150 ? 28.783 -51.532 -40.922 1.00 158.07 270 GLY A N 1
ATOM 661 C CA . GLY A 1 150 ? 30.103 -51.865 -40.413 1.00 161.83 270 GLY A CA 1
ATOM 662 C C . GLY A 1 150 ? 30.643 -50.770 -39.505 1.00 157.13 270 GLY A C 1
ATOM 663 O O . GLY A 1 150 ? 29.968 -50.335 -38.576 1.00 157.57 270 GLY A O 1
ATOM 664 N N . GLU A 1 151 ? 31.848 -50.310 -39.793 1.00 149.70 271 GLU A N 1
ATOM 665 C CA . GLU A 1 151 ? 32.515 -49.384 -38.900 1.00 149.08 271 GLU A CA 1
ATOM 666 C C . GLU A 1 151 ? 33.108 -48.237 -39.702 1.00 150.90 271 GLU A C 1
ATOM 667 O O . GLU A 1 151 ? 33.763 -48.458 -40.722 1.00 154.60 271 GLU A O 1
ATOM 673 N N . PHE A 1 152 ? 32.862 -47.010 -39.251 1.00 150.33 272 PHE A N 1
ATOM 674 C CA . PHE A 1 152 ? 33.322 -45.830 -39.973 1.00 148.86 272 PHE A CA 1
ATOM 675 C C . PHE A 1 152 ? 33.453 -44.660 -39.003 1.00 146.21 272 PHE A C 1
ATOM 676 O O . PHE A 1 152 ? 32.814 -44.627 -37.946 1.00 142.63 272 PHE A O 1
ATOM 684 N N . GLU A 1 153 ? 34.288 -43.692 -39.389 1.00 140.37 273 GLU A N 1
ATOM 685 C CA . GLU A 1 153 ? 34.576 -42.511 -38.588 1.00 137.13 273 GLU A CA 1
ATOM 686 C C . GLU A 1 153 ? 33.624 -41.381 -38.930 1.00 141.28 273 GLU A C 1
ATOM 687 O O . GLU A 1 153 ? 33.626 -40.870 -40.052 1.00 150.47 273 GLU A O 1
ATOM 693 N N . LEU A 1 154 ? 32.868 -40.951 -37.937 1.00 142.94 274 LEU A N 1
ATOM 694 C CA . LEU A 1 154 ? 31.820 -39.964 -38.135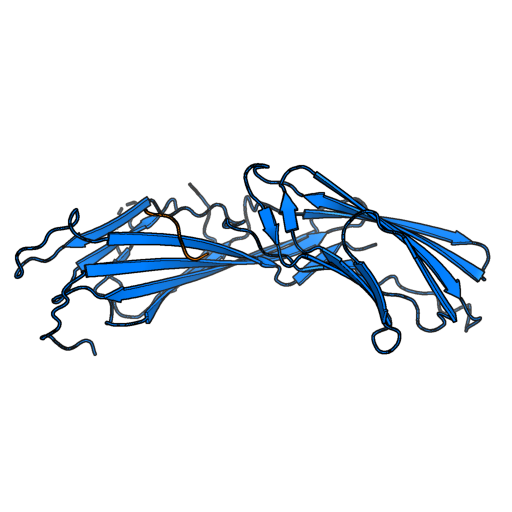 1.00 146.04 274 LEU A CA 1
ATOM 695 C C . LEU A 1 154 ? 32.394 -38.557 -38.285 1.00 146.33 274 LEU A C 1
ATOM 696 O O . LEU A 1 154 ? 32.231 -37.919 -39.329 1.00 155.02 274 LEU A O 1
ATOM 701 N N . MET A 1 155 ? 33.075 -38.065 -37.250 1.00 146.96 275 MET A N 1
ATOM 702 C CA . MET A 1 155 ? 33.652 -36.729 -37.224 1.00 146.74 275 MET A CA 1
ATOM 703 C C . MET A 1 155 ? 35.005 -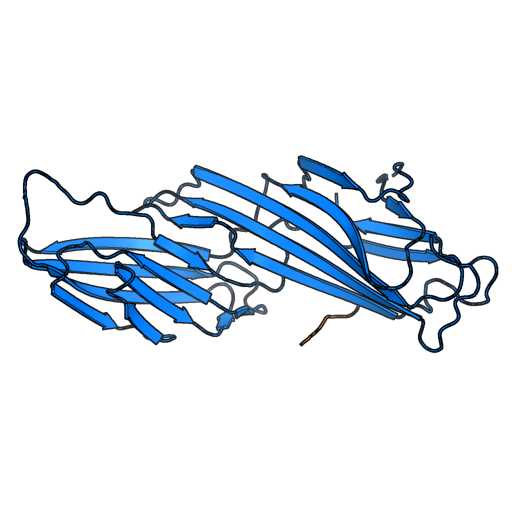36.777 -36.534 1.00 145.94 275 MET A C 1
ATOM 704 O O . MET A 1 155 ? 35.373 -37.772 -35.902 1.00 140.64 275 MET A O 1
ATOM 709 N N . ARG A 1 156 ? 35.738 -35.669 -36.642 1.00 151.63 276 ARG A N 1
ATOM 710 C CA . ARG A 1 156 ? 37.127 -35.606 -36.185 1.00 146.43 276 ARG A CA 1
ATOM 711 C C . ARG A 1 156 ? 37.439 -34.164 -35.805 1.00 146.98 276 ARG A C 1
ATOM 712 O O . ARG A 1 156 ? 37.560 -33.318 -36.682 1.00 160.83 276 ARG A O 1
ATOM 720 N N . TYR A 1 157 ? 37.603 -33.890 -34.519 1.00 141.84 277 TYR A N 1
ATOM 721 C CA . TYR A 1 157 ? 37.630 -32.539 -33.979 1.00 140.77 277 TYR A CA 1
ATOM 722 C C . TYR A 1 157 ? 38.927 -32.268 -33.200 1.00 146.39 277 TYR A C 1
ATOM 723 O O . TYR A 1 157 ? 39.790 -33.146 -33.034 1.00 142.11 277 TYR A O 1
ATOM 732 N N . ARG A 1 158 ? 39.040 -31.039 -32.682 1.00 148.86 278 ARG A N 1
ATOM 733 C CA . ARG A 1 158 ? 40.217 -30.588 -31.948 1.00 140.86 278 ARG A CA 1
ATOM 734 C C . ARG A 1 158 ? 39.802 -29.522 -30.936 1.00 143.36 278 ARG A C 1
ATOM 735 O O . ARG A 1 158 ? 38.949 -28.697 -31.232 1.00 154.31 278 ARG A O 1
ATOM 743 N N . THR A 1 159 ? 40.405 -29.543 -29.746 1.00 140.81 279 THR A N 1
ATOM 744 C CA . THR A 1 159 ? 40.003 -28.715 -28.606 1.00 139.19 279 THR A CA 1
ATOM 745 C C . THR A 1 159 ? 41.229 -28.091 -27.958 1.00 137.73 279 THR A C 1
ATOM 746 O O . THR A 1 159 ? 42.297 -28.715 -27.903 1.00 133.18 279 THR A O 1
ATOM 750 N N . THR A 1 160 ? 41.083 -26.854 -27.469 1.00 139.93 280 THR A N 1
ATOM 751 C CA . THR A 1 160 ? 42.138 -26.243 -26.670 1.00 136.07 280 THR A CA 1
ATOM 752 C C . THR A 1 160 ? 41.670 -25.629 -25.372 1.00 138.27 280 THR A C 1
ATOM 753 O O . THR A 1 160 ? 42.524 -25.302 -24.545 1.00 139.32 280 THR A O 1
ATOM 757 N N . LYS A 1 161 ? 40.366 -25.462 -25.154 1.00 141.22 281 LYS A N 1
ATOM 758 C CA . LYS A 1 161 ? 39.857 -24.761 -23.983 1.00 141.13 281 LYS A CA 1
ATOM 759 C C . LYS A 1 161 ? 39.185 -25.717 -23.009 1.00 138.31 281 LYS A C 1
ATOM 760 O O . LYS A 1 161 ? 38.438 -26.611 -23.416 1.00 144.14 281 LYS A O 1
ATOM 763 N N . ASP A 1 162 ? 39.432 -25.498 -21.718 1.00 137.55 282 ASP A N 1
ATOM 764 C CA . ASP A 1 162 ? 38.674 -26.153 -20.644 1.00 140.77 282 ASP A CA 1
ATOM 765 C C . ASP A 1 162 ? 38.887 -27.658 -20.684 1.00 139.43 282 ASP A C 1
ATOM 766 O O . ASP A 1 162 ? 37.942 -28.450 -20.653 1.00 142.56 282 ASP A O 1
ATOM 771 N N . ILE A 1 163 ? 40.161 -28.041 -20.756 1.00 139.92 283 ILE A N 1
ATOM 772 C CA . ILE A 1 163 ? 40.593 -29.424 -20.933 1.00 133.17 283 ILE A CA 1
ATOM 773 C C . ILE A 1 163 ? 40.919 -30.017 -19.570 1.00 128.14 283 ILE A C 1
ATOM 774 O O . ILE A 1 163 ? 41.599 -29.378 -18.756 1.00 132.50 283 ILE A O 1
ATOM 779 N N . ILE A 1 164 ? 40.441 -31.233 -19.318 1.00 121.76 284 ILE A N 1
ATOM 780 C CA . ILE A 1 164 ? 40.764 -31.943 -18.080 1.00 123.54 284 ILE A CA 1
ATOM 781 C C . ILE A 1 164 ? 42.150 -32.566 -18.215 1.00 127.24 284 ILE A C 1
ATOM 782 O O . ILE A 1 164 ? 42.374 -33.395 -19.103 1.00 128.90 284 ILE A O 1
ATOM 787 N N . LEU A 1 165 ? 43.079 -32.208 -17.318 1.00 121.94 285 LEU A N 1
ATOM 788 C CA . LEU A 1 165 ? 44.411 -32.785 -17.453 1.00 115.01 285 LEU A CA 1
ATOM 789 C C . LEU A 1 165 ? 44.561 -33.942 -16.487 1.00 113.27 285 LEU A C 1
ATOM 790 O O . LEU A 1 165 ? 44.945 -33.725 -15.333 1.00 118.11 285 LEU A O 1
ATOM 795 N N . PRO A 1 166 ? 44.343 -35.183 -16.918 1.00 114.38 286 PRO A N 1
ATOM 796 C CA . PRO A 1 166 ? 44.122 -36.279 -15.961 1.00 118.69 286 PRO A CA 1
ATOM 797 C C . PRO A 1 166 ? 45.224 -36.489 -14.953 1.00 117.89 286 PRO A C 1
ATOM 798 O O . PRO A 1 166 ? 44.948 -37.095 -13.911 1.00 122.58 286 PRO A O 1
ATOM 802 N N . PHE A 1 167 ? 46.450 -36.025 -15.208 1.00 114.97 287 PHE A N 1
ATOM 803 C CA . PHE A 1 167 ? 47.547 -36.248 -14.273 1.00 115.65 287 PHE A CA 1
ATOM 804 C C . PHE A 1 167 ? 48.431 -35.020 -14.135 1.00 117.10 287 PHE A C 1
ATOM 805 O O . PHE A 1 167 ? 48.753 -34.364 -15.132 1.00 116.77 287 PHE A O 1
ATOM 813 N N . ARG A 1 168 ? 48.873 -34.750 -12.907 1.00 116.99 288 ARG A N 1
ATOM 814 C CA . ARG A 1 168 ? 49.908 -33.753 -12.655 1.00 120.96 288 ARG A CA 1
ATOM 815 C C . ARG A 1 168 ? 51.186 -34.496 -12.302 1.00 119.62 288 ARG A C 1
ATOM 816 O O . ARG A 1 168 ? 51.150 -35.472 -11.549 1.00 113.19 288 ARG A O 1
ATOM 824 N N . VAL A 1 169 ? 52.308 -34.060 -12.864 1.00 123.13 289 VAL A N 1
ATOM 825 C CA . VAL A 1 169 ? 53.596 -34.714 -12.641 1.00 118.40 289 VAL A CA 1
ATOM 826 C C . VAL A 1 169 ? 54.524 -33.716 -11.972 1.00 115.38 289 VAL A C 1
ATOM 827 O O . VAL A 1 169 ? 54.855 -32.671 -12.539 1.00 118.52 289 VAL A O 1
ATOM 831 N N . ILE A 1 170 ? 54.913 -34.017 -10.751 1.00 112.46 290 ILE A N 1
ATOM 832 C CA . ILE A 1 170 ? 55.643 -33.027 -9.984 1.00 117.27 290 ILE A CA 1
ATOM 833 C C . ILE A 1 170 ? 57.040 -33.580 -9.767 1.00 117.40 290 ILE A C 1
ATOM 834 O O . ILE A 1 170 ? 57.211 -34.574 -9.043 1.00 118.29 290 ILE A O 1
ATOM 839 N N . PRO A 1 171 ? 58.026 -33.030 -10.436 1.00 118.43 291 PRO A N 1
ATOM 840 C CA . PRO A 1 171 ? 59.399 -33.537 -10.339 1.00 119.54 291 PRO A CA 1
ATOM 841 C C . PRO A 1 171 ? 60.270 -32.749 -9.377 1.00 122.94 291 PRO A C 1
ATOM 842 O O . PRO A 1 171 ? 60.068 -31.547 -9.168 1.00 126.17 291 PRO A O 1
ATOM 846 N N . LEU A 1 172 ? 61.262 -33.418 -8.802 1.00 120.67 292 LEU A N 1
ATOM 847 C CA . LEU A 1 172 ? 62.113 -32.815 -7.790 1.00 124.56 292 LEU A CA 1
ATOM 848 C C . LEU A 1 172 ? 63.519 -33.390 -7.925 1.00 127.12 292 LEU A C 1
ATOM 849 O O . LEU A 1 172 ? 63.702 -34.609 -7.850 1.00 126.79 292 LEU A O 1
ATOM 854 N N . VAL A 1 173 ? 64.519 -32.542 -8.131 1.00 128.19 293 VAL A N 1
ATOM 855 C CA . VAL A 1 173 ? 65.873 -33.034 -8.373 1.00 128.3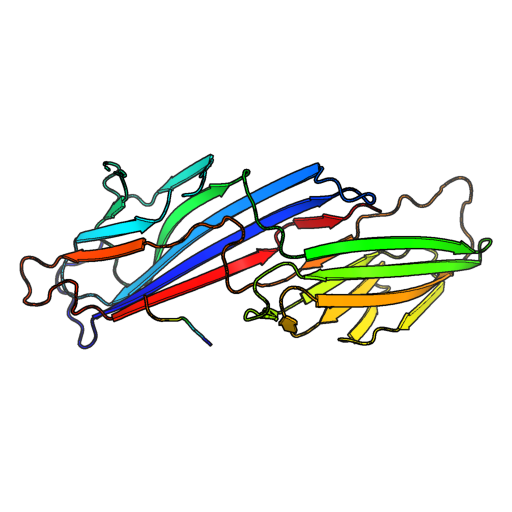2 293 VAL A CA 1
ATOM 856 C C . VAL A 1 173 ? 66.900 -32.328 -7.494 1.00 127.69 293 VAL A C 1
ATOM 857 O O . VAL A 1 173 ? 66.913 -31.097 -7.391 1.00 131.59 293 VAL A O 1
ATOM 861 N N . ARG A 1 174 ? 67.798 -33.118 -6.904 1.00 127.74 294 ARG A N 1
ATOM 862 C CA . ARG A 1 174 ? 68.745 -32.665 -5.891 1.00 133.25 294 ARG A CA 1
ATOM 863 C C . ARG A 1 174 ? 70.117 -33.213 -6.253 1.00 135.18 294 ARG A C 1
ATOM 864 O O . ARG A 1 174 ? 70.345 -34.420 -6.140 1.00 135.47 294 ARG A O 1
ATOM 872 N N . GLU A 1 175 ? 71.020 -32.342 -6.702 1.00 136.06 295 GLU A N 1
ATOM 873 C CA . GLU A 1 175 ? 72.370 -32.779 -7.011 1.00 134.62 295 GLU A CA 1
ATOM 874 C C . GLU A 1 175 ? 73.113 -33.139 -5.737 1.00 135.04 295 GLU A C 1
ATOM 875 O O . GLU A 1 175 ? 72.833 -32.629 -4.655 1.00 136.49 295 GLU A O 1
ATOM 881 N N . VAL A 1 176 ? 74.072 -34.031 -5.873 1.00 139.65 296 VAL A N 1
ATOM 882 C CA . VAL A 1 176 ? 74.846 -34.470 -4.723 1.00 138.94 296 VAL A CA 1
ATOM 883 C C . VAL A 1 176 ? 76.297 -34.555 -5.152 1.00 141.41 296 VAL A C 1
ATOM 884 O O . VAL A 1 176 ? 76.742 -35.586 -5.675 1.00 141.15 296 VAL A O 1
ATOM 888 N N . GLY A 1 177 ? 77.028 -33.464 -4.953 1.00 140.40 297 GLY A N 1
ATOM 889 C CA . GLY A 1 177 ? 78.400 -33.399 -5.420 1.00 137.20 297 GLY A CA 1
ATOM 890 C C . GLY A 1 177 ? 78.426 -33.550 -6.921 1.00 137.74 297 GLY A C 1
ATOM 891 O O . GLY A 1 177 ? 77.794 -32.782 -7.661 1.00 139.94 297 GLY A O 1
ATOM 892 N N . ARG A 1 178 ? 79.162 -34.555 -7.384 1.00 133.20 298 ARG A N 1
ATOM 893 C CA . ARG A 1 178 ? 79.120 -34.951 -8.780 1.00 137.95 298 ARG A CA 1
ATOM 894 C C . ARG A 1 178 ? 78.892 -36.450 -8.916 1.00 142.93 298 ARG A C 1
ATOM 895 O O . ARG A 1 178 ? 79.065 -36.996 -10.006 1.00 149.72 298 ARG A O 1
ATOM 898 N N . THR A 1 179 ? 78.502 -37.126 -7.839 1.00 144.43 299 THR A N 1
ATOM 899 C CA . THR A 1 179 ? 78.373 -38.577 -7.805 1.00 144.40 299 THR A CA 1
ATOM 900 C C . THR A 1 179 ? 76.929 -39.020 -7.965 1.00 146.90 299 THR A C 1
ATOM 901 O O . THR A 1 179 ? 76.626 -39.910 -8.772 1.00 141.88 299 THR A O 1
ATOM 905 N N . LYS A 1 180 ? 76.045 -38.430 -7.164 1.00 146.29 300 LYS A N 1
ATOM 906 C CA . LYS A 1 180 ? 74.656 -38.832 -7.054 1.00 141.75 300 LYS A CA 1
ATOM 907 C C . LYS A 1 180 ? 73.753 -37.775 -7.673 1.00 138.68 300 LYS A C 1
ATOM 908 O O . LYS A 1 180 ? 74.164 -36.643 -7.946 1.00 139.98 300 LYS A O 1
ATOM 914 N N . LEU A 1 181 ? 72.514 -38.184 -7.912 1.00 135.40 301 LEU A N 1
ATOM 915 C CA . LEU A 1 181 ? 71.413 -37.292 -8.259 1.00 132.59 301 LEU A CA 1
ATOM 916 C C . LEU A 1 181 ? 70.182 -37.796 -7.536 1.00 133.12 301 LEU A C 1
ATOM 917 O O . LEU A 1 181 ? 69.827 -38.970 -7.671 1.00 132.50 301 LEU A O 1
ATOM 922 N N . GLU A 1 182 ? 69.532 -36.933 -6.775 1.00 133.29 302 GLU A N 1
ATOM 923 C CA . GLU A 1 182 ? 68.394 -37.367 -5.994 1.00 126.72 302 GLU A CA 1
ATOM 924 C C . GLU A 1 182 ? 67.135 -36.949 -6.724 1.00 126.27 302 GLU A C 1
ATOM 925 O O . GLU A 1 182 ? 66.967 -35.779 -7.057 1.00 132.27 302 GLU A O 1
ATOM 931 N N . VAL A 1 183 ? 66.274 -37.908 -7.012 1.00 122.80 303 VAL A N 1
ATOM 932 C CA . VAL A 1 183 ? 65.117 -37.660 -7.854 1.00 123.02 303 VAL A CA 1
ATOM 933 C C . VAL A 1 183 ? 63.870 -38.211 -7.183 1.00 128.37 303 VAL A C 1
ATOM 934 O O . VAL A 1 183 ? 63.845 -39.381 -6.772 1.00 126.35 303 VAL A O 1
ATOM 938 N N . LYS A 1 184 ? 62.834 -37.374 -7.102 1.00 118.99 304 LYS A N 1
ATOM 939 C CA . LYS A 1 184 ? 61.527 -37.753 -6.597 1.00 120.66 304 LYS A CA 1
ATOM 940 C C . LYS A 1 184 ? 60.507 -37.255 -7.605 1.00 122.13 304 LYS A C 1
ATOM 941 O O . LYS A 1 184 ? 60.561 -36.091 -8.023 1.00 121.81 304 LYS A O 1
ATOM 947 N N . VAL A 1 185 ? 59.591 -38.134 -8.014 1.00 116.77 305 VAL A N 1
ATOM 948 C CA . VAL A 1 185 ? 58.553 -37.763 -8.967 1.00 121.20 305 VAL A CA 1
ATOM 949 C C . VAL A 1 185 ? 57.206 -38.269 -8.462 1.00 120.44 305 VAL A C 1
ATOM 950 O O . VAL A 1 185 ? 57.059 -39.441 -8.098 1.00 118.25 305 VAL A O 1
ATOM 954 N N . VAL A 1 186 ? 56.234 -37.367 -8.434 1.00 123.03 306 VAL A N 1
ATOM 955 C CA . VAL A 1 186 ? 54.909 -37.599 -7.888 1.00 119.81 306 VAL A CA 1
ATOM 956 C C . VAL A 1 186 ? 53.910 -37.396 -9.012 1.00 114.69 306 VAL A C 1
ATOM 957 O O . VAL A 1 186 ? 53.969 -36.387 -9.723 1.00 115.81 306 VAL A O 1
ATOM 961 N N . ILE A 1 187 ? 52.985 -38.333 -9.158 1.00 112.53 307 ILE A N 1
ATOM 962 C CA . ILE A 1 187 ? 51.879 -38.190 -10.094 1.00 118.89 307 ILE A CA 1
ATOM 963 C C . ILE A 1 187 ? 50.614 -38.012 -9.273 1.00 118.80 307 ILE A C 1
ATOM 964 O O . ILE A 1 187 ? 50.423 -38.708 -8.269 1.00 121.51 307 ILE A O 1
ATOM 969 N N . LYS A 1 188 ? 49.787 -37.034 -9.660 1.00 117.94 308 LYS A N 1
ATOM 970 C CA . LYS A 1 188 ? 48.521 -36.734 -9.000 1.00 122.64 308 LYS A CA 1
ATOM 971 C C . LYS A 1 188 ? 47.407 -36.973 -10.004 1.00 122.63 308 LYS A C 1
ATOM 972 O O . LYS A 1 188 ? 47.277 -36.214 -10.971 1.00 121.23 308 LYS A O 1
ATOM 978 N N . SER A 1 189 ? 46.609 -38.023 -9.787 1.00 123.41 309 SER A N 1
ATOM 979 C CA . SER A 1 189 ? 45.454 -38.247 -10.645 1.00 122.24 309 SER A CA 1
ATOM 980 C C . SER A 1 189 ? 44.378 -37.241 -10.292 1.00 128.58 309 SER A C 1
ATOM 981 O O . SER A 1 189 ? 44.252 -36.809 -9.144 1.00 135.66 309 SER A O 1
ATOM 984 N N . ASN A 1 190 ? 43.630 -36.831 -11.298 1.00 126.26 310 ASN A N 1
ATOM 985 C CA . ASN A 1 190 ? 42.728 -35.705 -11.130 1.00 124.67 310 ASN A CA 1
ATOM 986 C C . ASN A 1 190 ? 41.452 -35.984 -11.920 1.00 129.35 310 ASN A C 1
ATOM 987 O O . ASN A 1 190 ? 41.236 -35.473 -13.023 1.00 133.78 310 ASN A O 1
ATOM 992 N N . PHE A 1 191 ? 40.595 -36.825 -11.353 1.00 124.49 311 PHE A N 1
ATOM 993 C CA . PHE A 1 191 ? 39.305 -37.106 -11.969 1.00 126.57 311 PHE A CA 1
ATOM 994 C C . PHE A 1 191 ? 38.449 -37.828 -10.940 1.00 132.19 311 PHE A C 1
ATOM 995 O O . PHE A 1 191 ? 38.887 -38.076 -9.812 1.00 127.85 311 PHE A O 1
ATOM 1003 N N . LYS A 1 192 ? 37.210 -38.150 -11.339 1.00 137.97 312 LYS A N 1
ATOM 1004 C CA . LYS A 1 192 ? 36.294 -38.924 -10.505 1.00 139.48 312 LYS A CA 1
ATOM 1005 C C . LYS A 1 192 ? 36.999 -40.149 -9.896 1.00 141.60 312 LYS A C 1
ATOM 1006 O O . LYS A 1 192 ? 37.517 -41.008 -10.644 1.00 136.02 312 LYS A O 1
ATOM 1012 N N . PRO A 1 193 ? 37.062 -40.252 -8.561 1.00 139.69 313 PRO A N 1
ATOM 1013 C CA . PRO A 1 193 ? 37.679 -41.436 -7.940 1.00 134.93 313 PRO A CA 1
ATOM 1014 C C . PRO A 1 193 ? 36.940 -42.702 -8.234 1.00 133.68 313 PRO A C 1
ATOM 1015 O O . PRO A 1 193 ? 37.513 -43.787 -8.096 1.00 132.13 313 PRO A O 1
ATOM 1019 N N . SER A 1 194 ? 35.670 -42.600 -8.614 1.00 138.91 314 SER A N 1
ATOM 1020 C CA . SER A 1 194 ? 34.949 -43.763 -9.104 1.00 142.43 314 SER A CA 1
ATOM 1021 C C . SER A 1 194 ? 35.618 -44.359 -10.327 1.00 140.54 314 SER A C 1
ATOM 1022 O O . SER A 1 194 ? 35.384 -45.535 -10.631 1.00 139.74 314 SER A O 1
ATOM 1025 N N . LEU A 1 195 ? 36.440 -43.566 -11.025 1.00 141.45 315 LEU A N 1
ATOM 1026 C CA . LEU A 1 195 ? 37.017 -43.909 -12.320 1.00 140.05 315 LEU A CA 1
ATOM 1027 C C . LEU A 1 195 ? 38.469 -44.351 -12.159 1.00 135.97 315 LEU A C 1
ATOM 1028 O O . LEU A 1 195 ? 39.193 -43.864 -11.280 1.00 134.77 315 LEU A O 1
ATOM 1033 N N . LEU A 1 196 ? 38.890 -45.269 -13.020 1.00 129.87 316 LEU A N 1
ATOM 1034 C CA . LEU A 1 196 ? 40.239 -45.822 -12.984 1.00 131.99 316 LEU A CA 1
ATOM 1035 C C . LEU A 1 196 ? 41.003 -45.446 -14.258 1.00 132.02 316 LEU A C 1
ATOM 1036 O O . LEU A 1 196 ? 40.597 -45.813 -15.370 1.00 132.33 316 LEU A O 1
ATOM 1041 N N . ALA A 1 197 ? 42.120 -44.747 -14.104 1.00 130.16 317 ALA A N 1
ATOM 1042 C CA . ALA A 1 197 ? 43.078 -44.713 -15.196 1.00 123.22 317 ALA A CA 1
ATOM 1043 C C . ALA A 1 197 ? 43.819 -46.035 -15.234 1.00 122.62 317 ALA A C 1
ATOM 1044 O O . ALA A 1 197 ? 43.994 -46.703 -14.212 1.00 125.41 317 ALA A O 1
ATOM 1046 N N . GLN A 1 198 ? 44.256 -46.415 -16.424 1.00 123.53 318 GLN A N 1
ATOM 1047 C CA . GLN A 1 198 ? 44.995 -47.656 -16.564 1.00 125.93 318 GLN A CA 1
ATOM 1048 C C . GLN A 1 198 ? 45.971 -47.515 -17.709 1.00 125.02 318 GLN A C 1
ATOM 1049 O O . GLN A 1 198 ? 45.865 -46.591 -18.520 1.00 125.79 318 GLN A O 1
ATOM 1055 N N . LYS A 1 199 ? 46.925 -48.460 -17.755 1.00 121.73 319 LYS A N 1
ATOM 1056 C CA . LYS A 1 199 ? 48.045 -48.444 -18.691 1.00 117.04 319 LYS A CA 1
ATOM 1057 C C . LYS A 1 199 ? 48.923 -47.219 -18.456 1.00 122.80 319 LYS A C 1
ATOM 1058 O O . LYS A 1 199 ? 49.282 -46.503 -19.395 1.00 122.56 319 LYS A O 1
ATOM 1064 N N . ILE A 1 200 ? 49.290 -46.994 -17.193 1.00 119.89 320 ILE A N 1
ATOM 1065 C CA . ILE A 1 200 ? 50.008 -45.787 -16.800 1.00 116.99 320 ILE A CA 1
ATOM 1066 C C . ILE A 1 200 ? 51.510 -46.025 -16.854 1.00 114.48 320 ILE A C 1
ATOM 1067 O O . ILE A 1 200 ? 52.024 -46.935 -16.193 1.00 116.62 320 ILE A O 1
ATOM 1072 N N . GLU A 1 201 ? 52.226 -45.183 -17.600 1.00 110.46 321 GLU A N 1
ATOM 1073 C CA . GLU A 1 201 ? 53.680 -45.273 -17.656 1.00 110.05 321 GLU A CA 1
ATOM 1074 C C . GLU A 1 201 ? 54.295 -43.897 -17.479 1.00 110.70 321 GLU A C 1
ATOM 1075 O O . GLU A 1 201 ? 53.786 -42.906 -18.011 1.00 111.59 321 GLU A O 1
ATOM 1081 N N . VAL A 1 202 ? 55.373 -43.827 -16.707 1.00 107.14 322 VAL A N 1
ATOM 1082 C CA . VAL A 1 202 ? 56.070 -42.571 -16.472 1.00 109.43 322 VAL A CA 1
ATOM 1083 C C . VAL A 1 202 ? 57.515 -42.781 -16.864 1.00 109.36 322 VAL A C 1
ATOM 1084 O O . VAL A 1 202 ? 58.140 -43.757 -16.442 1.00 107.13 322 VAL A O 1
ATOM 1088 N N . ARG A 1 203 ? 58.029 -41.867 -17.678 1.00 109.56 323 ARG A N 1
ATOM 1089 C CA . ARG A 1 203 ? 59.322 -41.990 -18.311 1.00 106.42 323 ARG A CA 1
ATOM 1090 C C . ARG A 1 203 ? 60.209 -40.908 -17.730 1.00 112.85 323 ARG A C 1
ATOM 1091 O O . ARG A 1 203 ? 59.892 -39.718 -17.841 1.00 114.07 323 ARG A O 1
ATOM 1099 N N . ILE A 1 204 ? 61.304 -41.311 -17.096 1.00 113.42 324 ILE A N 1
ATOM 1100 C CA . ILE A 1 204 ? 62.224 -40.337 -16.515 1.00 112.63 324 ILE A CA 1
ATOM 1101 C C . ILE A 1 204 ? 63.589 -40.506 -17.149 1.00 119.68 324 ILE A C 1
ATOM 1102 O O . ILE A 1 204 ? 64.255 -41.521 -16.910 1.00 124.37 324 ILE A O 1
ATOM 1107 N N . PRO A 1 205 ? 64.059 -39.558 -17.932 1.00 119.32 325 PRO A N 1
ATOM 1108 C CA . PRO A 1 205 ? 65.363 -39.738 -18.552 1.00 119.89 325 PRO A CA 1
ATOM 1109 C C . PRO A 1 205 ? 66.480 -39.571 -17.529 1.00 125.58 325 PRO A C 1
ATOM 1110 O O . PRO A 1 205 ? 66.405 -38.752 -16.610 1.00 123.81 325 PRO A O 1
ATOM 1114 N N . THR A 1 206 ? 67.494 -40.391 -17.680 1.00 131.71 326 THR A N 1
ATOM 1115 C CA . THR A 1 206 ? 68.770 -40.334 -16.995 1.00 130.27 326 THR A CA 1
ATOM 1116 C C . THR A 1 206 ? 69.798 -39.656 -17.884 1.00 134.44 326 THR A C 1
ATOM 1117 O O . THR A 1 206 ? 69.614 -39.570 -19.103 1.00 134.69 326 THR A O 1
ATOM 1121 N N . PRO A 1 207 ? 70.908 -39.169 -17.309 1.00 130.94 327 PRO A N 1
ATOM 1122 C CA . PRO A 1 207 ? 72.007 -38.677 -18.135 1.00 130.56 327 PRO A CA 1
ATOM 1123 C C . PRO A 1 207 ? 72.726 -39.806 -18.827 1.00 136.52 327 PRO A C 1
ATOM 1124 O O . PRO A 1 207 ? 72.411 -40.986 -18.633 1.00 139.49 327 PRO A O 1
ATOM 1128 N N . LEU A 1 208 ? 73.699 -39.443 -19.650 1.00 141.68 328 LEU A N 1
ATOM 1129 C CA . LEU A 1 208 ? 74.401 -40.445 -20.439 1.00 151.18 328 LEU A CA 1
ATOM 1130 C C . LEU A 1 208 ? 75.521 -41.087 -19.646 1.00 148.83 328 LEU A C 1
ATOM 1131 O O . LEU A 1 208 ? 75.813 -42.278 -19.845 1.00 141.91 328 LEU A O 1
ATOM 1136 N N . ASN A 1 209 ? 76.126 -40.313 -18.735 1.00 141.57 329 ASN A N 1
ATOM 1137 C CA . ASN A 1 209 ? 77.199 -40.787 -17.878 1.00 139.61 329 ASN A CA 1
ATOM 1138 C C . ASN A 1 209 ? 76.608 -41.420 -16.623 1.00 140.15 329 ASN A C 1
ATOM 1139 O O . ASN A 1 209 ? 77.241 -41.411 -15.564 1.00 144.00 329 ASN A O 1
ATOM 1144 N N . THR A 1 210 ? 75.388 -41.938 -16.702 1.00 138.99 330 THR A N 1
ATOM 1145 C CA . THR A 1 210 ? 74.843 -42.716 -15.596 1.00 136.64 330 THR A CA 1
ATOM 1146 C C . THR A 1 210 ? 75.659 -43.983 -15.401 1.00 135.25 330 THR A C 1
ATOM 1147 O O . THR A 1 210 ? 75.809 -44.780 -16.332 1.00 136.25 330 THR A O 1
ATOM 1151 N N . SER A 1 211 ? 76.204 -44.154 -14.200 1.00 131.17 331 SER A N 1
ATOM 1152 C CA . SER A 1 211 ? 76.827 -45.409 -13.834 1.00 126.50 331 SER A CA 1
ATOM 1153 C C . SER A 1 211 ? 75.816 -46.411 -13.311 1.00 126.19 331 SER A C 1
ATOM 1154 O O . SER A 1 211 ? 75.972 -47.609 -13.542 1.00 126.70 331 SER A O 1
ATOM 1157 N N . GLY A 1 212 ? 74.774 -45.969 -12.630 1.00 134.03 332 GLY A N 1
ATOM 1158 C CA . GLY A 1 212 ? 73.776 -46.907 -12.151 1.00 134.39 332 GLY A CA 1
ATOM 1159 C C . GLY A 1 212 ? 72.647 -46.190 -11.446 1.00 131.48 332 GLY A C 1
ATOM 1160 O O . GLY A 1 212 ? 72.767 -45.020 -11.047 1.00 128.77 332 GLY A O 1
ATOM 1161 N N . VAL A 1 213 ? 71.545 -46.922 -11.286 1.00 127.86 333 VAL A N 1
ATOM 1162 C CA . VAL A 1 213 ? 70.307 -46.336 -10.784 1.00 133.92 333 VAL A CA 1
ATOM 1163 C C . VAL A 1 213 ? 69.670 -47.258 -9.750 1.00 130.21 333 VAL A C 1
ATOM 1164 O O . VAL A 1 213 ? 69.578 -48.477 -9.962 1.00 122.82 333 VAL A O 1
ATOM 1168 N N . GLN A 1 214 ? 69.264 -46.665 -8.622 1.00 122.85 334 GLN A N 1
ATOM 1169 C CA . GLN A 1 214 ? 68.498 -47.321 -7.573 1.00 124.98 334 GLN A CA 1
ATOM 1170 C C . GLN A 1 214 ? 67.147 -46.643 -7.496 1.00 125.97 334 GLN A C 1
ATOM 1171 O O . GLN A 1 214 ? 67.085 -45.414 -7.499 1.00 127.40 334 GLN A O 1
ATOM 1177 N N . VAL A 1 215 ? 66.059 -47.420 -7.455 1.00 126.53 335 VAL A N 1
ATOM 1178 C CA . VAL A 1 215 ? 64.734 -46.811 -7.363 1.00 129.01 335 VAL A CA 1
ATOM 1179 C C . VAL A 1 215 ? 63.878 -47.523 -6.319 1.00 130.77 335 VAL A C 1
ATOM 1180 O O . VAL A 1 215 ? 64.069 -48.706 -6.012 1.00 127.64 335 VAL A O 1
ATOM 1184 N N . ILE A 1 216 ? 62.894 -46.784 -5.804 1.00 127.88 336 ILE A N 1
ATOM 1185 C CA . ILE A 1 216 ? 61.851 -47.334 -4.941 1.00 132.18 336 ILE A CA 1
ATOM 1186 C C . ILE A 1 216 ? 60.510 -46.752 -5.369 1.00 127.03 336 ILE A C 1
ATOM 1187 O O . ILE A 1 216 ? 60.409 -45.548 -5.625 1.00 120.31 336 ILE A O 1
ATOM 1192 N N . CYS A 1 217 ? 59.481 -47.596 -5.447 1.00 123.35 337 CYS A N 1
ATOM 1193 C CA . CYS A 1 217 ? 58.129 -47.071 -5.561 1.00 130.20 337 CYS A CA 1
ATOM 1194 C C . CYS A 1 217 ? 57.130 -48.008 -4.898 1.00 134.43 337 CYS A C 1
ATOM 1195 O O . CYS A 1 217 ? 57.233 -49.236 -5.008 1.00 133.79 337 CYS A O 1
ATOM 1198 N N . MET A 1 218 ? 56.151 -47.403 -4.221 1.00 131.54 338 MET A N 1
ATOM 1199 C CA . MET A 1 218 ? 55.158 -48.162 -3.469 1.00 128.60 338 MET A CA 1
ATOM 1200 C C . MET A 1 218 ? 54.168 -48.858 -4.397 1.00 128.97 338 MET A C 1
ATOM 1201 O O . MET A 1 218 ? 53.773 -50.006 -4.152 1.00 125.48 338 MET A O 1
ATOM 1206 N N . LYS A 1 219 ? 53.737 -48.158 -5.452 1.00 130.62 339 LYS A N 1
ATOM 1207 C CA . LYS A 1 219 ? 52.802 -48.663 -6.446 1.00 120.51 339 LYS A CA 1
ATOM 1208 C C . LYS A 1 219 ? 53.540 -48.979 -7.730 1.00 122.28 339 LYS A C 1
ATOM 1209 O O . LYS A 1 219 ? 54.484 -48.276 -8.094 1.00 123.49 339 LYS A O 1
ATOM 1215 N N . GLY A 1 220 ? 53.127 -50.057 -8.394 1.00 123.54 340 GLY A N 1
ATOM 1216 C CA . GLY A 1 220 ? 53.679 -50.435 -9.688 1.00 115.81 340 GLY A CA 1
ATOM 1217 C C . GLY A 1 220 ? 55.140 -50.844 -9.633 1.00 116.78 340 GLY A C 1
ATOM 1218 O O . GLY A 1 220 ? 55.730 -51.044 -8.572 1.00 126.42 340 GLY A O 1
ATOM 1219 N N . LYS A 1 221 ? 55.733 -50.955 -10.817 1.00 116.25 341 LYS A N 1
ATOM 1220 C CA . LYS A 1 221 ? 57.101 -51.433 -10.970 1.00 117.76 341 LYS A CA 1
ATOM 1221 C C . LYS A 1 221 ? 57.915 -50.430 -11.782 1.00 122.01 341 LYS A C 1
ATOM 1222 O O . LYS A 1 221 ? 57.356 -49.603 -12.526 1.00 118.55 341 LYS A O 1
ATOM 1225 N N . ALA A 1 222 ? 59.248 -50.516 -11.634 1.00 118.80 342 ALA A N 1
ATOM 1226 C CA . ALA A 1 222 ? 60.172 -49.593 -12.283 1.00 109.00 342 ALA A CA 1
ATOM 1227 C C . ALA A 1 222 ? 61.497 -50.291 -12.548 1.00 121.68 342 ALA A C 1
ATOM 1228 O O . ALA A 1 222 ? 62.048 -50.930 -11.649 1.00 133.49 342 ALA A O 1
ATOM 1230 N N . LYS A 1 223 ? 62.004 -50.184 -13.780 1.00 121.93 343 LYS A N 1
ATOM 1231 C CA . LYS A 1 223 ? 63.379 -50.544 -14.095 1.00 116.95 343 LYS A CA 1
ATOM 1232 C C . LYS A 1 223 ? 64.064 -49.334 -14.704 1.00 126.51 343 LYS A C 1
ATOM 1233 O O . LYS A 1 223 ? 63.407 -48.440 -15.253 1.00 123.14 343 LYS A O 1
ATOM 1239 N N . TYR A 1 224 ? 65.393 -49.312 -14.593 1.00 133.07 344 TYR A N 1
ATOM 1240 C CA . TYR A 1 224 ? 66.235 -48.405 -15.369 1.00 125.31 344 TYR A CA 1
ATOM 1241 C C . TYR A 1 224 ? 66.606 -49.104 -16.658 1.00 129.01 344 TYR A C 1
ATOM 1242 O O . TYR A 1 224 ? 67.180 -50.196 -16.615 1.00 133.32 344 TYR A O 1
ATOM 1251 N N . LYS A 1 225 ? 66.223 -48.513 -17.794 1.00 131.04 345 LYS A N 1
ATOM 1252 C CA . LYS A 1 225 ? 66.610 -49.020 -19.106 1.00 134.27 345 LYS A CA 1
ATOM 1253 C C . LYS A 1 225 ? 67.742 -48.144 -19.627 1.00 136.31 345 LYS A C 1
ATOM 1254 O O . LYS A 1 225 ? 67.545 -46.953 -19.910 1.00 134.15 345 LYS A O 1
ATOM 1260 N N . ALA A 1 226 ? 68.942 -48.738 -19.714 1.00 134.88 346 ALA A N 1
ATOM 1261 C CA . ALA A 1 226 ? 70.110 -47.979 -20.131 1.00 135.65 346 ALA A CA 1
ATOM 1262 C C . ALA A 1 226 ? 70.165 -47.832 -21.646 1.00 137.05 346 ALA A C 1
ATOM 1263 O O . ALA A 1 226 ? 70.526 -46.755 -22.151 1.00 135.47 346 ALA A O 1
ATOM 1265 N N . SER A 1 227 ? 69.773 -48.891 -22.376 1.00 130.12 347 SER A N 1
ATOM 1266 C CA . SER A 1 227 ? 69.587 -48.792 -23.824 1.00 133.28 347 SER A CA 1
ATOM 1267 C C . SER A 1 227 ? 68.805 -47.548 -24.223 1.00 141.29 347 SER A C 1
ATOM 1268 O O . SER A 1 227 ? 69.066 -46.970 -25.283 1.00 140.29 347 SER A O 1
ATOM 1271 N N . GLU A 1 228 ? 67.857 -47.119 -23.371 1.00 144.50 348 GLU A N 1
ATOM 1272 C CA . GLU A 1 228 ? 66.984 -45.977 -23.603 1.00 136.40 348 GLU A CA 1
ATOM 1273 C C . GLU A 1 228 ? 67.326 -44.754 -22.759 1.00 137.81 348 GLU A C 1
ATOM 1274 O O . GLU A 1 228 ? 66.799 -43.674 -23.050 1.00 141.71 348 GLU A O 1
ATOM 1280 N N . ASN A 1 229 ? 68.189 -44.878 -21.738 1.00 133.77 349 ASN A N 1
ATOM 1281 C CA . ASN A 1 229 ? 68.493 -43.768 -20.809 1.00 135.90 349 ASN A CA 1
ATOM 1282 C C . ASN A 1 229 ? 67.233 -43.142 -20.229 1.00 127.08 349 ASN A C 1
ATOM 1283 O O . ASN A 1 229 ? 67.017 -41.935 -20.290 1.00 122.18 349 ASN A O 1
ATOM 1288 N N . ALA A 1 230 ? 66.406 -43.999 -19.645 1.00 125.38 350 ALA A N 1
ATOM 1289 C CA . ALA A 1 230 ? 65.214 -43.594 -18.932 1.00 119.29 350 ALA A CA 1
ATOM 1290 C C . ALA A 1 230 ? 64.973 -44.590 -17.805 1.00 123.13 350 ALA A C 1
ATOM 1291 O O . ALA A 1 230 ? 65.334 -45.766 -17.901 1.00 121.62 350 ALA A O 1
ATOM 1293 N N . ILE A 1 231 ? 64.400 -44.099 -16.719 1.00 119.51 351 ILE A N 1
ATOM 1294 C CA . ILE A 1 231 ? 63.714 -44.961 -15.781 1.00 115.46 351 ILE A CA 1
ATOM 1295 C C . ILE A 1 231 ? 62.277 -45.045 -16.237 1.00 114.19 351 ILE A C 1
ATOM 1296 O O . ILE A 1 231 ? 61.635 -44.014 -16.458 1.00 112.28 351 ILE A O 1
ATOM 1301 N N . VAL A 1 232 ? 61.786 -46.262 -16.414 1.00 115.33 352 VAL A N 1
ATOM 1302 C CA . VAL A 1 232 ? 60.419 -46.497 -16.851 1.00 115.99 352 VAL A CA 1
ATOM 1303 C C . VAL A 1 232 ? 59.659 -47.099 -15.684 1.00 119.01 352 VAL A C 1
ATOM 1304 O O . VAL A 1 232 ? 59.930 -48.236 -15.272 1.00 120.68 352 VAL A O 1
ATOM 1308 N N . TRP A 1 233 ? 58.708 -46.323 -15.161 1.00 119.02 353 TRP A N 1
ATOM 1309 C CA . TRP A 1 233 ? 57.808 -46.708 -14.080 1.00 115.90 353 TRP A CA 1
ATOM 1310 C C . TRP A 1 233 ? 56.437 -47.006 -14.676 1.00 114.61 353 TRP A C 1
ATOM 1311 O O . TRP A 1 233 ? 55.909 -46.195 -15.452 1.00 111.35 353 TRP A O 1
ATOM 1322 N N . LYS A 1 234 ? 55.883 -48.181 -14.349 1.00 116.33 354 LYS A N 1
ATOM 1323 C CA . LYS A 1 234 ? 54.605 -48.643 -14.898 1.00 116.38 354 LYS A CA 1
ATOM 1324 C C . LYS A 1 234 ? 53.600 -48.974 -13.794 1.00 116.22 354 LYS A C 1
ATOM 1325 O O . LYS A 1 234 ? 53.948 -49.642 -12.813 1.00 121.82 354 LYS A O 1
ATOM 1331 N N . ILE A 1 235 ? 52.343 -48.568 -13.987 1.00 110.96 355 ILE A N 1
ATOM 1332 C CA . ILE A 1 235 ? 51.291 -48.718 -12.983 1.00 112.59 355 ILE A CA 1
ATOM 1333 C C . ILE A 1 235 ? 50.017 -49.206 -13.657 1.00 118.48 355 ILE A C 1
ATOM 1334 O O . ILE A 1 235 ? 49.429 -48.478 -14.467 1.00 119.96 355 ILE A O 1
ATOM 1339 N N . LYS A 1 236 ? 49.551 -50.401 -13.270 1.00 120.92 356 LYS A N 1
ATOM 1340 C CA . LYS A 1 236 ? 48.453 -51.054 -13.981 1.00 112.69 356 LYS A CA 1
ATOM 1341 C C . LYS A 1 236 ? 47.170 -50.249 -13.883 1.00 116.22 356 LYS A C 1
ATOM 1342 O O . LYS A 1 236 ? 46.479 -50.058 -14.882 1.00 118.84 356 LYS A O 1
ATOM 1348 N N . ARG A 1 237 ? 46.823 -49.767 -12.692 1.00 118.77 357 ARG A N 1
ATOM 1349 C CA . ARG A 1 237 ? 45.605 -48.974 -12.568 1.00 113.99 357 ARG A CA 1
ATOM 1350 C C . ARG A 1 237 ? 45.800 -47.951 -11.467 1.00 119.27 357 ARG A C 1
ATOM 1351 O O . ARG A 1 237 ? 46.706 -48.069 -10.641 1.00 127.34 357 ARG A O 1
ATOM 1355 N N . MET A 1 238 ? 44.975 -46.911 -11.488 1.00 119.97 358 MET A N 1
ATOM 1356 C CA . MET A 1 238 ? 45.040 -45.900 -10.435 1.00 127.64 358 MET A CA 1
ATOM 1357 C C . MET A 1 238 ? 43.809 -45.000 -10.484 1.00 132.22 358 MET A C 1
ATOM 1358 O O . MET A 1 238 ? 43.463 -44.459 -11.548 1.00 124.47 358 MET A O 1
ATOM 1363 N N . ALA A 1 239 ? 43.159 -44.839 -9.323 1.00 130.82 359 ALA A N 1
ATOM 1364 C CA . ALA A 1 239 ? 41.878 -44.158 -9.272 1.00 128.55 359 ALA A CA 1
ATOM 1365 C C . ALA A 1 239 ? 42.058 -42.647 -9.170 1.00 130.78 359 ALA A C 1
ATOM 1366 O O . ALA A 1 239 ? 43.114 -42.142 -8.772 1.00 128.56 359 ALA A O 1
ATOM 1368 N N . GLY A 1 240 ? 41.000 -41.926 -9.547 1.00 131.63 360 GLY A N 1
ATOM 1369 C CA . GLY A 1 240 ? 41.045 -40.477 -9.533 1.00 128.84 360 GLY A CA 1
ATOM 1370 C C . GLY A 1 240 ? 41.336 -39.928 -8.155 1.00 129.64 360 GLY A C 1
ATOM 1371 O O . GLY A 1 240 ? 41.141 -40.582 -7.132 1.00 131.91 360 GLY A O 1
ATOM 1372 N N . MET A 1 241 ? 41.808 -38.689 -8.150 1.00 131.72 361 MET A N 1
ATOM 1373 C CA . MET A 1 241 ? 42.212 -37.989 -6.935 1.00 131.51 361 MET A CA 1
ATOM 1374 C C . MET A 1 241 ? 43.026 -38.916 -6.028 1.00 134.04 361 MET A C 1
ATOM 1375 O O . MET A 1 241 ? 42.518 -39.420 -5.023 1.00 134.81 361 MET A O 1
ATOM 1380 N N . LYS A 1 242 ? 44.276 -39.185 -6.397 1.00 132.63 362 LYS A N 1
ATOM 1381 C CA . LYS A 1 242 ? 45.175 -40.023 -5.621 1.00 131.06 362 LYS A CA 1
ATOM 1382 C C . LYS A 1 242 ? 46.586 -39.493 -5.828 1.00 134.69 362 LYS A C 1
ATOM 1383 O O . LYS A 1 242 ? 46.804 -38.502 -6.538 1.00 129.63 362 LYS A O 1
ATOM 1389 N N . GLU A 1 243 ? 4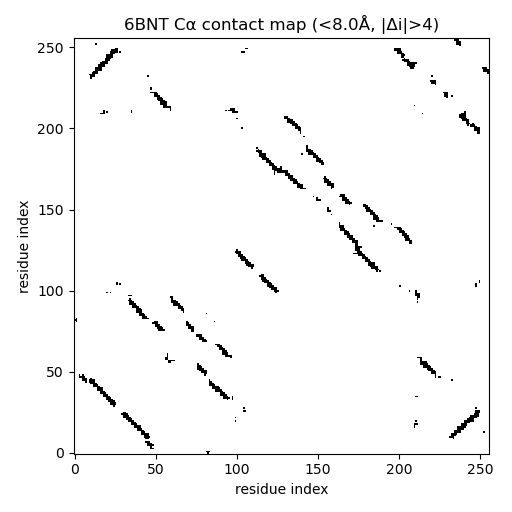7.551 -40.150 -5.192 1.00 133.82 363 GLU A N 1
ATOM 1390 C CA . GLU A 1 243 ? 48.948 -39.820 -5.403 1.00 125.36 363 GLU A CA 1
ATOM 1391 C C . GLU A 1 243 ? 49.752 -41.106 -5.379 1.00 133.78 363 GLU A C 1
ATOM 1392 O O . GLU A 1 243 ? 49.423 -42.053 -4.658 1.00 137.84 363 GLU A O 1
ATOM 1398 N N . SER A 1 244 ? 50.795 -41.135 -6.191 1.00 130.80 364 SER A N 1
ATOM 1399 C CA . SER A 1 244 ? 51.842 -42.137 -6.113 1.00 122.00 364 SER A CA 1
ATOM 1400 C C . SER A 1 244 ? 53.127 -41.385 -6.347 1.00 118.44 364 SER A C 1
ATOM 1401 O O . SER A 1 244 ? 53.124 -40.350 -7.016 1.00 116.98 364 SER A O 1
ATOM 1404 N N . GLN A 1 245 ? 54.210 -41.863 -5.763 1.00 117.83 365 G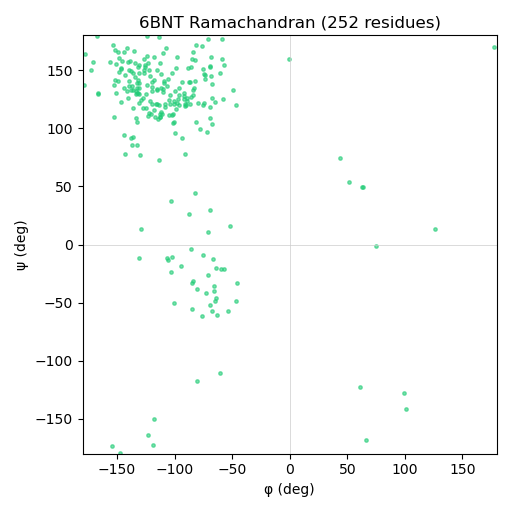LN A N 1
ATOM 1405 C CA . GLN A 1 245 ? 55.478 -41.228 -6.033 1.00 113.98 365 GLN A CA 1
ATOM 1406 C C . GLN A 1 245 ? 56.537 -42.296 -6.205 1.00 115.26 365 GLN A C 1
ATOM 1407 O O . GLN A 1 245 ? 56.372 -43.442 -5.777 1.00 121.35 365 GLN A O 1
ATOM 1413 N N . ILE A 1 246 ? 57.606 -41.914 -6.885 1.00 113.13 366 ILE A N 1
ATOM 1414 C CA . ILE A 1 246 ? 58.760 -42.771 -7.096 1.00 118.13 366 ILE A CA 1
ATOM 1415 C C . ILE A 1 246 ? 60.010 -41.975 -6.743 1.00 118.54 366 ILE A C 1
ATOM 1416 O O . ILE A 1 246 ? 60.016 -40.742 -6.782 1.00 117.79 366 ILE A O 1
ATOM 1421 N N . SER A 1 247 ? 61.066 -42.689 -6.371 1.00 117.83 367 SER A N 1
ATOM 1422 C CA . SER A 1 247 ? 62.294 -42.060 -5.922 1.00 118.85 367 SER A CA 1
ATOM 1423 C C . SER A 1 247 ? 63.490 -42.827 -6.454 1.00 126.12 367 SER A C 1
ATOM 1424 O O . SER A 1 247 ? 63.545 -44.058 -6.330 1.00 130.04 367 SER A O 1
ATOM 1427 N N . ALA A 1 248 ? 64.452 -42.105 -7.028 1.00 121.01 368 ALA A N 1
ATOM 1428 C CA . ALA A 1 248 ? 65.634 -42.736 -7.590 1.00 119.73 368 ALA A CA 1
ATOM 1429 C C . ALA A 1 248 ? 66.886 -42.030 -7.102 1.00 121.97 368 ALA A C 1
ATOM 1430 O O . ALA A 1 248 ? 66.871 -40.827 -6.833 1.00 126.64 368 ALA A O 1
ATOM 1432 N N . GLU A 1 249 ? 67.953 -42.807 -6.946 1.00 118.21 369 GLU A N 1
ATOM 1433 C CA . GLU A 1 249 ? 69.301 -42.299 -6.749 1.00 121.60 369 GLU A CA 1
ATOM 1434 C C . GLU A 1 249 ? 70.111 -42.640 -7.984 1.00 128.70 369 GLU A C 1
ATOM 1435 O O . GLU A 1 249 ? 70.349 -43.822 -8.276 1.00 126.04 369 GLU A O 1
ATOM 1441 N N . ILE A 1 250 ? 70.525 -41.606 -8.708 1.00 128.80 370 ILE A N 1
ATOM 1442 C CA . ILE A 1 250 ? 71.205 -41.777 -9.977 1.00 125.62 370 ILE A CA 1
ATOM 1443 C C . ILE A 1 250 ? 72.687 -41.581 -9.735 1.00 132.13 370 ILE A C 1
ATOM 1444 O O . ILE A 1 250 ? 73.147 -40.484 -9.389 1.00 124.71 370 ILE A O 1
ATOM 1449 N N . GLU A 1 251 ? 73.410 -42.687 -9.881 1.00 138.50 371 GLU A N 1
ATOM 1450 C CA . GLU A 1 251 ? 74.848 -42.726 -9.709 1.00 139.14 371 GLU A CA 1
ATOM 1451 C C . GLU A 1 251 ? 75.514 -42.343 -11.024 1.00 131.95 371 GLU A C 1
ATOM 1452 O O . GLU A 1 251 ? 75.206 -42.912 -12.068 1.00 131.54 371 GLU A O 1
ATOM 1458 N N . LEU A 1 252 ? 76.407 -41.361 -10.961 1.00 134.98 372 LEU A N 1
ATOM 1459 C CA . LEU A 1 252 ? 76.990 -40.696 -12.118 1.00 137.04 372 LEU A CA 1
ATOM 1460 C C . LEU A 1 252 ? 78.457 -41.069 -12.313 1.00 142.84 372 LEU A C 1
ATOM 1461 O O . LEU A 1 252 ? 79.225 -41.176 -11.354 1.00 147.15 372 LEU A O 1
ATOM 1466 N N . LEU A 1 253 ? 78.848 -41.237 -13.568 1.00 144.07 373 LEU A N 1
ATOM 1467 C CA . LEU A 1 253 ? 80.250 -41.244 -13.969 1.00 141.88 373 LEU A CA 1
ATOM 1468 C C . LEU A 1 253 ? 80.726 -39.811 -14.115 1.00 146.46 373 LEU A C 1
ATOM 1469 O O . LEU A 1 253 ? 79.928 -38.873 -14.012 1.00 146.65 373 LEU A O 1
ATOM 1474 N N . PRO A 1 254 ? 82.025 -39.588 -14.320 1.00 151.72 374 PRO A N 1
ATOM 1475 C CA . PRO A 1 254 ? 82.496 -38.239 -14.653 1.00 153.69 374 PRO A CA 1
ATOM 1476 C C . PRO A 1 254 ? 82.414 -37.980 -16.154 1.00 153.81 374 PRO A C 1
ATOM 1477 O O . PRO A 1 254 ? 82.464 -38.903 -16.972 1.00 151.00 374 PRO A O 1
ATOM 1481 N N . THR A 1 255 ? 82.269 -36.699 -16.507 1.00 158.38 375 THR A N 1
ATOM 1482 C CA . THR A 1 255 ? 82.191 -36.321 -17.919 1.00 167.13 375 THR A CA 1
ATOM 1483 C C . THR A 1 255 ? 82.656 -34.871 -18.067 1.00 172.85 375 THR A C 1
ATOM 1484 O O . THR A 1 255 ? 83.117 -34.243 -17.107 1.00 170.07 375 THR A O 1
ATOM 1488 N N . ASN A 1 256 ? 82.518 -34.336 -19.281 1.00 179.44 376 ASN A N 1
ATOM 1489 C CA . ASN A 1 256 ? 82.976 -32.988 -19.617 1.00 186.15 376 ASN A CA 1
ATOM 1490 C C . ASN A 1 256 ? 82.144 -31.931 -18.888 1.00 186.75 376 ASN A C 1
ATOM 1491 O O . ASN A 1 256 ? 81.032 -31.593 -19.308 1.00 185.67 376 ASN A O 1
ATOM 1496 N N . ASP A 1 257 ? 82.733 -31.350 -17.834 1.00 187.02 377 ASP A N 1
ATOM 1497 C CA . ASP A 1 257 ? 81.978 -30.598 -16.825 1.00 191.96 377 ASP A CA 1
ATOM 1498 C C . ASP A 1 257 ? 81.444 -29.263 -17.343 1.00 196.44 377 ASP A C 1
ATOM 1499 O O . ASP A 1 257 ? 80.452 -28.748 -16.807 1.00 194.60 377 ASP A O 1
ATOM 1504 N N . LYS A 1 258 ? 82.101 -28.668 -18.343 1.00 198.54 378 LYS A N 1
ATOM 1505 C CA . LYS A 1 258 ? 81.579 -27.438 -18.929 1.00 195.00 378 LYS A CA 1
ATOM 1506 C C . LYS A 1 258 ? 80.254 -27.702 -19.627 1.00 193.85 378 LYS A C 1
ATOM 1507 O O . LYS A 1 258 ? 79.338 -26.868 -19.595 1.00 193.49 378 LYS A O 1
ATOM 1513 N N . LYS A 1 259 ? 80.129 -28.872 -20.235 1.00 190.36 379 LYS A N 1
ATOM 1514 C CA . LYS A 1 259 ? 78.869 -29.318 -20.813 1.00 191.08 379 LYS A CA 1
ATOM 1515 C C . LYS A 1 259 ? 77.968 -29.811 -19.686 1.00 189.27 379 LYS A C 1
ATOM 1516 O O . LYS A 1 259 ? 78.134 -30.932 -19.201 1.00 190.35 379 LYS A O 1
ATOM 1522 N N . LYS A 1 260 ? 77.031 -28.966 -19.240 1.00 186.73 380 LYS A N 1
ATOM 1523 C CA . LYS A 1 260 ? 76.030 -29.360 -18.249 1.00 183.79 380 LYS A CA 1
ATOM 1524 C C . LYS A 1 260 ? 74.940 -30.228 -18.891 1.00 184.30 380 LYS A C 1
ATOM 1525 O O . LYS A 1 260 ? 74.870 -30.385 -20.116 1.00 186.31 380 LYS A O 1
ATOM 1531 N N . TRP A 1 261 ? 74.071 -30.806 -18.044 1.00 179.13 381 TRP A N 1
ATOM 1532 C CA . TRP A 1 261 ? 73.005 -31.701 -18.505 1.00 167.69 381 TRP A CA 1
ATOM 1533 C C . TRP A 1 261 ? 71.685 -30.942 -18.547 1.00 168.18 381 TRP A C 1
ATOM 1534 O O . TRP A 1 261 ? 71.080 -30.670 -17.501 1.00 162.82 381 TRP A O 1
ATOM 1545 N N . ALA A 1 262 ? 71.243 -30.605 -19.760 1.00 165.95 382 ALA A N 1
ATOM 1546 C CA . ALA A 1 262 ? 69.895 -30.092 -19.958 1.00 166.81 382 ALA A CA 1
ATOM 1547 C C . ALA A 1 262 ? 68.887 -31.210 -19.704 1.00 162.18 382 ALA A C 1
ATOM 1548 O O . ALA A 1 262 ? 68.900 -32.226 -20.410 1.00 160.54 382 ALA A O 1
ATOM 1550 N N . ARG A 1 263 ? 68.004 -31.016 -18.695 1.00 158.79 383 ARG A N 1
ATOM 1551 C CA . ARG A 1 263 ? 67.028 -32.001 -18.212 1.00 154.05 383 ARG A CA 1
ATOM 1552 C C . ARG A 1 263 ? 65.857 -32.257 -19.163 1.00 149.71 383 ARG A C 1
ATOM 1553 O O . ARG A 1 263 ? 64.856 -31.525 -19.115 1.00 144.70 383 ARG A O 1
ATOM 1561 N N . PRO A 1 264 ? 65.907 -33.311 -19.984 1.00 145.55 384 PRO A N 1
ATOM 1562 C CA . PRO A 1 264 ? 64.770 -33.624 -20.858 1.00 143.51 384 PRO A CA 1
ATOM 1563 C C . PRO A 1 264 ? 63.510 -33.811 -20.035 1.00 142.04 384 PRO A C 1
ATOM 1564 O O . PRO A 1 264 ? 63.581 -34.134 -18.835 1.00 137.59 384 PRO A O 1
ATOM 1568 N N . PRO A 1 265 ? 62.340 -33.580 -20.620 1.00 132.19 385 PRO A N 1
ATOM 1569 C CA . PRO A 1 265 ? 61.109 -33.615 -19.836 1.00 132.33 385 PRO A CA 1
ATOM 1570 C C . PRO A 1 265 ? 60.782 -35.018 -19.363 1.00 126.83 385 PRO A C 1
ATOM 1571 O O . PRO A 1 265 ? 61.285 -36.021 -19.871 1.00 127.73 385 PRO A O 1
ATOM 1575 N N . ILE A 1 266 ? 59.927 -35.074 -18.364 1.00 117.49 386 ILE A N 1
ATOM 1576 C CA . ILE A 1 266 ? 59.362 -36.330 -17.928 1.00 118.24 386 ILE A CA 1
ATOM 1577 C C . ILE A 1 266 ? 58.059 -36.535 -18.682 1.00 117.27 386 ILE A C 1
ATOM 1578 O O . ILE A 1 266 ? 57.214 -35.635 -18.726 1.00 119.73 386 ILE A O 1
ATOM 1583 N N . SER A 1 267 ? 57.904 -37.694 -19.313 1.00 116.18 387 SER A N 1
ATOM 1584 C CA . SER A 1 267 ? 56.720 -37.952 -20.117 1.00 113.41 387 SER A CA 1
ATOM 1585 C C . SER A 1 267 ? 55.909 -39.087 -19.511 1.00 112.98 387 SER A C 1
ATOM 1586 O O . SER A 1 267 ? 56.440 -39.966 -18.824 1.00 108.75 387 SER A O 1
ATOM 1589 N N . MET A 1 268 ? 54.596 -39.022 -19.739 1.00 111.25 388 MET A N 1
ATOM 1590 C CA . MET A 1 268 ? 53.645 -39.944 -19.146 1.00 107.53 388 MET A CA 1
ATOM 1591 C C . MET A 1 268 ? 52.818 -40.546 -20.256 1.00 109.51 388 MET A C 1
ATOM 1592 O O . MET A 1 268 ? 52.546 -39.897 -21.267 1.00 115.17 388 MET A O 1
ATOM 1597 N N . ASN A 1 269 ? 52.368 -41.758 -20.038 1.00 111.30 389 ASN A N 1
ATOM 1598 C CA . ASN A 1 269 ? 51.343 -42.340 -20.879 1.00 113.00 389 ASN A CA 1
ATOM 1599 C C . ASN A 1 269 ? 50.282 -42.907 -19.956 1.00 113.75 389 ASN A C 1
ATOM 1600 O O . ASN A 1 269 ? 50.608 -43.468 -18.902 1.00 112.37 389 ASN A O 1
ATOM 1605 N N . PHE A 1 270 ? 49.017 -42.717 -20.327 1.00 110.00 390 PHE A N 1
ATOM 1606 C CA . PHE A 1 270 ? 47.910 -43.206 -19.521 1.00 111.78 390 PHE A CA 1
ATOM 1607 C C . PHE A 1 270 ? 46.717 -43.439 -20.441 1.00 118.05 390 PHE A C 1
ATOM 1608 O O . PHE A 1 270 ? 46.730 -43.050 -21.613 1.00 113.80 390 PHE A O 1
ATOM 1616 N N . GLU A 1 271 ? 45.673 -44.061 -19.887 1.00 119.06 391 GLU A N 1
ATOM 1617 C CA . GLU A 1 271 ? 44.394 -44.255 -20.557 1.00 115.17 391 GLU A CA 1
ATOM 1618 C C . GLU A 1 271 ? 43.255 -44.025 -19.567 1.00 118.47 391 GLU A C 1
ATOM 1619 O O . GLU A 1 271 ? 43.312 -44.513 -18.436 1.00 120.81 391 GLU A O 1
ATOM 1625 N N . VAL A 1 272 ? 42.212 -43.312 -19.984 1.00 112.94 392 VAL A N 1
ATOM 1626 C CA . VAL A 1 272 ? 41.165 -42.932 -19.039 1.00 114.15 392 VAL A CA 1
ATOM 1627 C C . VAL A 1 272 ? 39.760 -43.078 -19.623 1.00 119.85 392 VAL A C 1
ATOM 1628 O O . VAL A 1 272 ? 39.478 -42.605 -20.731 1.00 119.04 392 VAL A O 1
ATOM 1632 N N . PRO A 1 273 ? 38.840 -43.691 -18.881 1.00 121.37 393 PRO A N 1
ATOM 1633 C CA . PRO A 1 273 ? 37.477 -43.901 -19.365 1.00 117.06 393 PRO A CA 1
ATOM 1634 C C . PRO A 1 273 ? 36.625 -42.657 -19.509 1.00 118.78 393 PRO A C 1
ATOM 1635 O O . PRO A 1 273 ? 35.399 -42.731 -19.397 1.00 119.18 393 PRO A O 1
ATOM 1639 N N . PHE A 1 274 ? 37.227 -41.517 -19.786 1.00 120.80 394 PHE A N 1
ATOM 1640 C CA . PHE A 1 274 ? 36.446 -40.331 -20.091 1.00 121.06 394 PHE A CA 1
ATOM 1641 C C . PHE A 1 274 ? 37.173 -39.533 -21.155 1.00 120.00 394 PHE A C 1
ATOM 1642 O O . PHE A 1 274 ? 38.350 -39.767 -21.422 1.00 121.18 394 PHE A O 1
ATOM 1650 N N . ALA A 1 275 ? 36.461 -38.587 -21.756 1.00 122.98 395 ALA A N 1
ATOM 1651 C CA . ALA A 1 275 ? 37.081 -37.664 -22.693 1.00 120.71 395 ALA A CA 1
ATOM 1652 C C . ALA A 1 275 ? 37.663 -36.484 -21.927 1.00 125.72 395 ALA A C 1
ATOM 1653 O O . ALA A 1 275 ? 36.924 -35.793 -21.225 1.00 134.73 395 ALA A O 1
ATOM 1655 N N . PRO A 1 276 ? 38.965 -36.226 -22.012 1.00 125.22 396 PRO A N 1
ATOM 1656 C CA . PRO A 1 276 ? 39.518 -35.060 -21.311 1.00 126.48 396 PRO A CA 1
ATOM 1657 C C . PRO A 1 276 ? 39.033 -33.723 -21.881 1.00 133.63 396 PRO A C 1
ATOM 1658 O O . PRO A 1 276 ? 39.253 -32.680 -21.239 1.00 135.31 396 PRO A O 1
ATOM 1662 N N . SER A 1 277 ? 38.394 -33.709 -23.058 1.00 129.83 397 SER A N 1
ATOM 1663 C CA . SER A 1 277 ? 37.818 -32.472 -23.572 1.00 133.81 397 SER A CA 1
ATOM 1664 C C . SER A 1 277 ? 36.413 -32.211 -23.046 1.00 137.75 397 SER A C 1
ATOM 1665 O O . SER A 1 277 ? 35.834 -31.165 -23.363 1.00 140.98 397 SER A O 1
ATOM 1668 N N . GLY A 1 278 ? 35.849 -33.130 -22.268 1.00 131.22 398 GLY A N 1
ATOM 1669 C CA . GLY A 1 278 ? 34.550 -32.912 -21.700 1.00 127.72 398 GLY A CA 1
ATOM 1670 C C . GLY A 1 278 ? 33.412 -33.055 -22.670 1.00 139.47 398 GLY A C 1
ATOM 1671 O O . GLY A 1 278 ? 32.255 -32.904 -22.262 1.00 148.26 398 GLY A O 1
ATOM 1672 N N . LEU A 1 279 ? 33.695 -33.333 -23.939 1.00 141.42 399 LEU A N 1
ATOM 1673 C CA . LEU A 1 279 ? 32.652 -33.778 -24.852 1.00 143.71 399 LEU A CA 1
ATOM 1674 C C . LEU A 1 279 ? 31.847 -34.912 -24.225 1.00 138.55 399 LEU A C 1
ATOM 1675 O O . LEU A 1 279 ? 32.396 -35.857 -23.657 1.00 138.06 399 LEU A O 1
ATOM 1680 N N . LYS A 1 280 ? 30.536 -34.799 -24.311 1.00 144.58 400 LYS A N 1
ATOM 1681 C CA . LYS A 1 280 ? 29.631 -35.879 -23.961 1.00 145.33 400 LYS A CA 1
ATOM 1682 C C . LYS A 1 280 ? 28.748 -36.146 -25.167 1.00 144.00 400 LYS A C 1
ATOM 1683 O O . LYS A 1 280 ? 28.655 -35.328 -26.080 1.00 148.97 400 LYS A O 1
ATOM 1689 N N . VAL A 1 281 ? 28.116 -37.308 -25.187 1.00 143.89 401 VAL A N 1
ATOM 1690 C CA . VAL A 1 281 ? 27.215 -37.666 -26.268 1.00 145.15 401 VAL A CA 1
ATOM 1691 C C . VAL A 1 281 ? 25.814 -37.611 -25.696 1.00 151.57 401 VAL A C 1
ATOM 1692 O O . VAL A 1 281 ? 25.514 -38.318 -24.725 1.00 151.04 401 VAL A O 1
ATOM 1696 N N . ARG A 1 282 ? 24.965 -36.760 -26.279 1.00 153.80 402 ARG A N 1
ATOM 1697 C CA . ARG A 1 282 ? 23.611 -36.579 -25.765 1.00 152.57 402 ARG A CA 1
ATOM 1698 C C . ARG A 1 282 ? 22.652 -37.627 -26.332 1.00 150.23 402 ARG A C 1
ATOM 1699 O O . ARG A 1 282 ? 21.996 -38.354 -25.579 1.00 147.27 402 ARG A O 1
ATOM 1707 N N . TYR A 1 283 ? 22.571 -37.730 -27.658 1.00 148.93 403 TYR A N 1
ATOM 1708 C CA . TYR A 1 283 ? 21.617 -38.612 -28.312 1.00 147.82 403 TYR A CA 1
ATOM 1709 C C . TYR A 1 283 ? 22.206 -39.158 -29.603 1.00 154.94 403 TYR A C 1
ATOM 1710 O O . TYR A 1 283 ? 23.035 -38.512 -30.254 1.00 155.73 403 TYR A O 1
ATOM 1719 N N . LEU A 1 284 ? 21.757 -40.361 -29.979 1.00 158.83 404 LEU A N 1
ATOM 1720 C CA . LEU A 1 284 ? 21.940 -40.873 -31.347 1.00 160.28 404 LEU A CA 1
ATOM 1721 C C . LEU A 1 284 ? 20.606 -41.490 -31.760 1.00 158.07 404 LEU A C 1
ATOM 1722 O O . LEU A 1 284 ? 20.340 -42.662 -31.493 1.00 159.20 404 LEU A O 1
ATOM 1727 N N . LYS A 1 285 ? 19.768 -40.686 -32.402 1.00 160.41 405 LYS A N 1
ATOM 1728 C CA . LYS A 1 285 ? 18.406 -41.083 -32.726 1.00 164.70 405 LYS A CA 1
ATOM 1729 C C . LYS A 1 285 ? 18.385 -41.724 -34.108 1.00 168.26 405 LYS A C 1
ATOM 1730 O O . LYS A 1 285 ? 18.815 -41.109 -35.096 1.00 165.28 405 LYS A O 1
ATOM 1736 N N . VAL A 1 286 ? 17.931 -42.977 -34.168 1.00 171.05 406 VAL A N 1
ATOM 1737 C CA . VAL A 1 286 ? 17.790 -43.707 -35.425 1.00 171.03 406 VAL A CA 1
ATOM 1738 C C . VAL A 1 286 ? 16.335 -43.656 -35.849 1.00 173.72 406 VAL A C 1
ATOM 1739 O O . VAL A 1 286 ? 15.437 -43.922 -35.038 1.00 173.67 406 VAL A O 1
ATOM 1743 N N . PHE A 1 287 ? 16.099 -43.319 -37.116 1.00 174.06 407 PHE A N 1
ATOM 1744 C CA . PHE A 1 287 ? 14.749 -43.203 -37.652 1.00 175.99 407 PHE A CA 1
ATOM 1745 C C . PHE A 1 287 ? 14.656 -44.106 -38.876 1.00 177.04 407 PHE A C 1
ATOM 1746 O O . PHE A 1 287 ? 15.399 -43.918 -39.848 1.00 174.77 407 PHE A O 1
ATOM 1754 N N . GLU A 1 288 ? 13.780 -45.117 -38.808 1.00 174.59 408 GLU A N 1
ATOM 1755 C CA . GLU A 1 288 ? 13.520 -45.968 -39.963 1.00 172.85 408 GLU A CA 1
ATOM 1756 C C . GLU A 1 288 ? 12.106 -45.753 -40.455 1.00 179.99 408 GLU A C 1
ATOM 1757 O O . GLU A 1 288 ? 11.148 -46.178 -39.786 1.00 180.39 408 GLU A O 1
ATOM 1763 N N . PRO A 1 289 ? 11.940 -45.137 -41.617 1.00 181.50 409 PRO A N 1
ATOM 1764 C CA . PRO A 1 289 ? 10.599 -44.937 -42.177 1.00 181.50 409 PRO A CA 1
ATOM 1765 C C . PRO A 1 289 ? 9.935 -46.241 -42.589 1.00 180.18 409 PRO A C 1
ATOM 1766 O O . PRO A 1 289 ? 8.847 -46.592 -42.114 1.00 179.20 409 PRO A O 1
ATOM 1770 N N . LYS A 1 290 ? 10.618 -46.964 -43.481 1.00 177.54 410 LYS A N 1
ATOM 1771 C CA . LYS A 1 290 ? 10.028 -48.120 -44.141 1.00 177.56 410 LYS A CA 1
ATOM 1772 C C . LYS A 1 290 ? 9.811 -49.269 -43.167 1.00 178.96 410 LYS A C 1
ATOM 1773 O O . LYS A 1 290 ? 8.699 -49.808 -43.064 1.00 183.39 410 LYS A O 1
ATOM 1779 N N . LEU A 1 291 ? 10.853 -49.644 -42.430 1.00 172.95 411 LEU A N 1
ATOM 1780 C CA . LEU A 1 291 ? 10.792 -50.845 -41.620 1.00 168.14 411 LEU A CA 1
ATOM 1781 C C . LEU A 1 291 ? 10.238 -50.540 -40.234 1.00 170.27 411 LEU A C 1
ATOM 1782 O O . LEU A 1 291 ? 10.362 -49.424 -39.714 1.00 170.31 411 LEU A O 1
ATOM 1787 N N . ASN A 1 292 ? 9.599 -51.556 -39.651 1.00 169.46 412 ASN A N 1
ATOM 1788 C CA . ASN A 1 292 ? 8.810 -51.412 -38.433 1.00 169.80 412 ASN A CA 1
ATOM 1789 C C . ASN A 1 292 ? 9.642 -51.443 -37.162 1.00 167.81 412 ASN A C 1
ATOM 1790 O O . ASN A 1 292 ? 9.260 -52.102 -36.189 1.00 164.56 412 ASN A O 1
ATOM 1795 N N . TYR A 1 293 ? 10.771 -50.740 -37.146 1.00 168.88 413 TYR A N 1
ATOM 1796 C CA . TYR A 1 293 ? 11.454 -50.456 -35.894 1.00 168.27 413 TYR A CA 1
ATOM 1797 C C . TYR A 1 293 ? 11.690 -48.959 -35.771 1.00 171.09 413 TYR A C 1
ATOM 1798 O O . TYR A 1 293 ? 11.856 -48.248 -36.774 1.00 169.84 413 TYR A O 1
ATOM 1807 N N . SER A 1 294 ? 11.659 -48.486 -34.524 1.00 168.10 414 SER A N 1
ATOM 1808 C CA . SER A 1 294 ? 11.819 -47.073 -34.212 1.00 172.38 414 SER A CA 1
ATOM 1809 C C . SER A 1 294 ? 13.049 -46.888 -33.328 1.00 173.38 414 SER A C 1
ATOM 1810 O O . SER A 1 294 ? 13.821 -47.826 -33.083 1.00 168.11 414 SER A O 1
ATOM 1813 N N . ASP A 1 295 ? 13.215 -45.656 -32.844 1.00 176.83 415 ASP A N 1
ATOM 1814 C CA . ASP A 1 295 ? 14.439 -45.289 -32.144 1.00 171.82 415 ASP A CA 1
ATOM 1815 C C . ASP A 1 295 ? 14.585 -46.072 -30.849 1.00 167.23 415 ASP A C 1
ATOM 1816 O O . ASP A 1 295 ? 15.644 -46.643 -30.576 1.00 169.85 415 ASP A O 1
ATOM 1821 N N . HIS A 1 296 ? 13.532 -46.119 -30.036 1.00 167.64 416 HIS A N 1
ATOM 1822 C CA . HIS A 1 296 ? 13.707 -46.810 -28.752 1.00 171.39 416 HIS A CA 1
ATOM 1823 C C . HIS A 1 296 ? 13.832 -48.309 -28.885 1.00 163.58 416 HIS A C 1
ATOM 1824 O O . HIS A 1 296 ? 13.805 -48.942 -27.839 1.00 166.89 416 HIS A O 1
ATOM 1831 N N . ASP A 1 297 ? 13.997 -48.860 -30.091 1.00 160.05 417 ASP A N 1
ATOM 1832 C CA . ASP A 1 297 ? 14.306 -50.273 -30.307 1.00 158.03 417 ASP A CA 1
ATOM 1833 C C . ASP A 1 297 ? 15.787 -50.573 -30.446 1.00 157.31 417 ASP A C 1
ATOM 1834 O O . ASP A 1 297 ? 16.181 -51.736 -30.309 1.00 152.69 417 ASP A O 1
ATOM 1839 N N . VAL A 1 298 ? 16.605 -49.575 -30.743 1.00 160.30 418 VAL A N 1
ATOM 1840 C CA . VAL A 1 298 ? 18.007 -49.817 -31.061 1.00 153.76 418 VAL A CA 1
ATOM 1841 C C . VAL A 1 298 ? 18.803 -49.920 -29.768 1.00 147.48 418 VAL A C 1
ATOM 1842 O O . VAL A 1 298 ? 18.696 -49.057 -28.889 1.00 148.20 418 VAL A O 1
ATOM 1846 N N . ILE A 1 299 ? 19.578 -50.991 -29.636 1.00 141.22 419 ILE A N 1
ATOM 1847 C CA . ILE A 1 299 ? 20.518 -51.104 -28.533 1.00 141.99 419 ILE A CA 1
ATOM 1848 C C . ILE A 1 299 ? 21.682 -50.166 -28.827 1.00 143.72 419 ILE A C 1
ATOM 1849 O O . ILE A 1 299 ? 22.334 -50.283 -29.875 1.00 140.50 419 ILE A O 1
ATOM 1854 N N . LYS A 1 300 ? 21.936 -49.227 -27.913 1.00 136.32 420 LYS A N 1
ATOM 1855 C CA . LYS A 1 300 ? 22.985 -48.234 -28.084 1.00 132.87 420 LYS A CA 1
ATOM 1856 C C . LYS A 1 300 ? 24.007 -48.352 -26.962 1.00 131.74 420 LYS A C 1
ATOM 1857 O O . LYS A 1 300 ? 23.653 -48.587 -25.802 1.00 133.17 420 LYS A O 1
ATOM 1863 N N . TRP A 1 301 ? 25.277 -48.201 -27.323 1.00 129.61 421 TRP A N 1
ATOM 1864 C CA . TRP A 1 301 ? 26.382 -48.288 -26.385 1.00 129.32 421 TRP A CA 1
ATOM 1865 C C . TRP A 1 301 ? 27.386 -47.194 -26.696 1.00 129.57 421 TRP A C 1
ATOM 1866 O O . TRP A 1 301 ? 27.566 -46.814 -27.861 1.00 130.70 421 TRP A O 1
ATOM 1877 N N . VAL A 1 302 ? 28.076 -46.719 -25.660 1.00 123.20 422 VAL A N 1
ATOM 1878 C CA . VAL A 1 302 ? 29.028 -45.631 -25.829 1.00 123.33 422 VAL A CA 1
ATOM 1879 C C . VAL A 1 302 ? 30.199 -45.874 -24.900 1.00 122.62 422 VAL A C 1
ATOM 1880 O O . VAL A 1 302 ? 29.995 -46.199 -23.729 1.00 126.69 422 VAL A O 1
ATOM 1884 N N . ARG A 1 303 ? 31.418 -45.700 -25.397 1.00 118.17 423 ARG A N 1
ATOM 1885 C CA . ARG A 1 303 ? 32.549 -45.601 -24.492 1.00 127.08 423 ARG A CA 1
ATOM 1886 C C . ARG A 1 303 ? 33.418 -44.407 -24.855 1.00 125.24 423 ARG A C 1
ATOM 1887 O O . ARG A 1 303 ? 33.464 -43.976 -26.012 1.00 121.27 423 ARG A O 1
ATOM 1895 N N . TYR A 1 304 ? 34.108 -43.873 -23.848 1.00 126.03 424 TYR A N 1
ATOM 1896 C CA . TYR A 1 304 ? 35.098 -42.825 -24.053 1.00 123.49 424 TYR A CA 1
ATOM 1897 C C . TYR A 1 304 ? 36.477 -43.392 -23.744 1.00 123.27 424 TYR A C 1
ATOM 1898 O O . TYR A 1 304 ? 36.646 -44.108 -22.754 1.00 128.12 424 TYR A O 1
ATOM 1907 N N . ILE A 1 305 ? 37.450 -43.107 -24.608 1.00 119.62 425 ILE A N 1
ATOM 1908 C CA . ILE A 1 305 ? 38.803 -43.616 -24.425 1.00 119.33 425 ILE A CA 1
ATOM 1909 C C . ILE A 1 305 ? 39.787 -42.501 -24.721 1.00 124.64 425 ILE A C 1
ATOM 1910 O O . ILE A 1 305 ? 40.286 -42.365 -25.846 1.00 129.19 425 ILE A O 1
ATOM 1915 N N . GLY A 1 306 ? 40.069 -41.690 -23.709 1.00 120.78 426 GLY A N 1
ATOM 1916 C CA . GLY A 1 306 ? 41.072 -40.666 -23.833 1.00 117.69 426 GLY A CA 1
ATOM 1917 C C . GLY A 1 306 ? 42.421 -41.298 -23.563 1.00 122.03 426 GLY A C 1
ATOM 1918 O O . GLY A 1 306 ? 42.584 -42.061 -22.617 1.00 118.82 426 GLY A O 1
ATOM 1919 N N . ARG A 1 307 ? 43.375 -41.010 -24.434 1.00 124.61 427 ARG A N 1
ATOM 1920 C CA . ARG A 1 307 ? 44.734 -41.448 -24.210 1.00 118.90 427 ARG A CA 1
ATOM 1921 C C . ARG A 1 307 ? 45.641 -40.235 -24.278 1.00 117.20 427 ARG A C 1
ATOM 1922 O O . ARG A 1 307 ? 45.298 -39.199 -24.850 1.00 113.90 427 ARG A O 1
ATOM 1930 N N . SER A 1 308 ? 46.748 -40.353 -23.570 1.00 117.60 428 SER A N 1
ATOM 1931 C CA . SER A 1 308 ? 47.866 -39.439 -23.689 1.00 115.01 428 SER A CA 1
ATOM 1932 C C . SER A 1 308 ? 48.414 -39.371 -25.120 1.00 124.07 428 SER A C 1
ATOM 1933 O O . SER A 1 308 ? 48.778 -40.395 -25.722 1.00 132.66 428 SER A O 1
ATOM 1936 N N . GLY A 1 309 ? 48.480 -38.158 -25.664 1.00 113.63 429 GLY A N 1
ATOM 1937 C CA . GLY A 1 309 ? 49.358 -37.919 -26.789 1.00 114.66 429 GLY A CA 1
ATOM 1938 C C . GLY A 1 309 ? 50.791 -37.708 -26.340 1.00 109.89 429 GLY A C 1
ATOM 1939 O O . GLY A 1 309 ? 51.426 -38.612 -25.788 1.00 116.88 429 GLY A O 1
ATOM 1940 N N . ILE A 1 310 ? 51.319 -36.525 -26.604 1.00 109.08 430 ILE A N 1
ATOM 1941 C CA . ILE A 1 310 ? 52.553 -36.058 -25.982 1.00 111.37 430 ILE A CA 1
ATOM 1942 C C . ILE A 1 310 ? 52.175 -35.347 -24.694 1.00 116.54 430 ILE A C 1
ATOM 1943 O O . ILE A 1 310 ? 51.415 -34.377 -24.715 1.00 119.59 430 ILE A O 1
ATOM 1948 N N . TYR A 1 311 ? 52.729 -35.797 -23.579 1.00 116.85 431 TYR A N 1
ATOM 1949 C CA . TYR A 1 311 ? 52.269 -35.389 -22.256 1.00 114.41 431 TYR A CA 1
ATOM 1950 C C . TYR A 1 311 ? 53.505 -35.306 -21.370 1.00 113.29 431 TYR A C 1
ATOM 1951 O O . TYR A 1 311 ? 53.934 -36.316 -20.802 1.00 111.05 431 TYR A O 1
ATOM 1960 N N . GLU A 1 312 ? 54.074 -34.107 -21.267 1.00 114.41 432 GLU A N 1
ATOM 1961 C CA . GLU A 1 312 ? 55.409 -33.907 -20.729 1.00 118.06 432 GLU A CA 1
ATOM 1962 C C . GLU A 1 312 ? 55.426 -32.768 -19.720 1.00 123.51 432 GLU A C 1
ATOM 1963 O O . GLU A 1 312 ? 54.956 -31.661 -20.011 1.00 125.62 432 GLU A O 1
ATOM 1969 N N . THR A 1 313 ? 56.010 -33.026 -18.562 1.00 121.66 433 THR A N 1
ATOM 1970 C CA . THR A 1 313 ? 56.295 -32.000 -17.570 1.00 122.91 433 THR A CA 1
ATOM 1971 C C . THR A 1 313 ? 57.757 -31.614 -17.676 1.00 128.49 433 THR A C 1
ATOM 1972 O O . THR A 1 313 ? 58.626 -32.473 -17.515 1.00 134.00 433 THR A O 1
ATOM 1976 N N . ARG A 1 314 ? 58.039 -30.337 -17.936 1.00 138.95 434 ARG A N 1
ATOM 1977 C CA . ARG A 1 314 ? 59.438 -29.920 -17.960 1.00 140.98 434 ARG A CA 1
ATOM 1978 C C . ARG A 1 314 ? 60.005 -29.979 -16.543 1.00 143.57 434 ARG A C 1
ATOM 1979 O O . ARG A 1 314 ? 59.277 -29.893 -15.554 1.00 145.71 434 ARG A O 1
ATOM 1987 N N . CYS A 1 315 ? 61.310 -30.160 -16.440 1.00 148.34 435 CYS A N 1
ATOM 1988 C CA . CYS A 1 315 ? 61.924 -30.205 -15.113 1.00 152.96 435 CYS A CA 1
ATOM 1989 C C . CYS A 1 315 ? 63.364 -29.638 -15.113 1.00 160.07 435 CYS A C 1
ATOM 1990 O O . CYS A 1 315 ? 63.688 -28.712 -15.892 1.00 153.79 435 CYS A O 1
ATOM 1994 N N . ASP B 2 5 ? 36.500 -53.952 -19.877 1.00 122.34 610 ASP B N 1
ATOM 1995 C CA . ASP B 2 5 ? 35.435 -54.467 -20.745 1.00 131.17 610 ASP B CA 1
ATOM 1996 C C . ASP B 2 5 ? 34.999 -53.464 -21.874 1.00 134.44 610 ASP B C 1
ATOM 1997 O O . ASP B 2 5 ? 35.648 -52.425 -22.054 1.00 134.99 610 ASP B O 1
ATOM 2002 N N . GLY B 2 6 ? 34.006 -53.805 -22.707 1.00 131.05 611 GLY B N 1
ATOM 2003 C CA . GLY B 2 6 ? 33.631 -52.834 -23.709 1.00 131.40 611 GLY B CA 1
ATOM 2004 C C . GLY B 2 6 ? 33.130 -51.495 -23.139 1.00 153.90 611 GLY B C 1
ATOM 2005 O O . GLY B 2 6 ? 33.862 -50.709 -22.498 1.00 137.22 611 GLY B O 1
ATOM 2006 N N . TYR B 2 7 ? 31.815 -51.281 -23.333 1.00 152.72 612 TYR B N 1
ATOM 2007 C CA . TYR B 2 7 ? 31.056 -50.043 -23.248 1.00 125.05 612 TYR B CA 1
ATOM 2008 C C . TYR B 2 7 ? 30.069 -50.067 -22.090 1.00 129.41 612 TYR B C 1
ATOM 2009 O O . TYR B 2 7 ? 29.836 -51.086 -21.445 1.00 131.82 612 TYR B O 1
ATOM 2018 N N . MET B 2 8 ? 29.372 -48.961 -21.939 1.00 131.69 613 MET B N 1
ATOM 2019 C CA . MET B 2 8 ? 28.241 -48.759 -21.054 1.00 131.16 613 MET B CA 1
ATOM 2020 C C . MET B 2 8 ? 27.075 -48.244 -21.891 1.00 134.40 613 MET B C 1
ATOM 2021 O O . MET B 2 8 ? 27.276 -47.630 -22.949 1.00 127.78 613 MET B O 1
ATOM 2026 N N . PRO B 2 9 ? 25.838 -48.480 -21.441 1.00 139.76 614 PRO B N 1
ATOM 2027 C CA . PRO B 2 9 ? 24.682 -48.245 -22.310 1.00 133.38 614 PRO B CA 1
ATOM 2028 C C . PRO B 2 9 ? 24.284 -46.787 -22.316 1.00 137.90 614 PRO B C 1
ATOM 2029 O O . PRO B 2 9 ? 24.309 -46.107 -21.286 1.00 139.89 614 PRO B O 1
ATOM 2033 N N . MET B 2 10 ? 23.922 -46.320 -23.501 1.00 139.66 615 MET B N 1
ATOM 2034 C CA . MET B 2 10 ? 23.637 -44.925 -23.734 1.00 144.24 615 MET B CA 1
ATOM 2035 C C . MET B 2 10 ? 22.477 -44.408 -22.905 1.00 158.70 615 MET B C 1
ATOM 2036 O O . MET B 2 10 ? 21.388 -45.007 -22.937 1.00 156.77 615 MET B O 1
#

Foldseek 3Di:
DADFFADDPAWEKEKEKEKAWAFEAELVGHTPFIKIKIWIKMATRHHGFKKKWWAWCVCFPWDDKDADDQWPQWVYGTIGGDHHGMDIGMITMGGPPFADQKGKHWDWDDDDQFKIKIKIKIFGADAQVWKKAFKKKKFAADLQFPDKDKDWPAADWDQDNVRRIIIGTHGMDGHGDMTMMIMITTGDDDDVVDDDQGDWMWMKIKTFAGRRPMDIDDIFIDDDPDPDGRVRYHYHYTYIYIYDTGTYHD/DDDDDD

InterPro domains:
  IPR001392 Clathrin adaptor, mu subunit [PIRSF005992] (1-434)
  IPR001392 Clathrin adaptor, mu subunit [PR00314] (12-32)
  IPR001392 Clathrin adaptor, mu subunit [PR00314] (98-125)
  IPR001392 Clathrin adaptor, mu subunit [PR00314] (161-189)
  IPR001392 Clathrin adaptor, mu subunit [PR00314] (243-270)
  IPR001392 Clathrin adaptor, mu subunit [PR00314] (312-327)
  IPR001392 Clathrin adaptor, mu subunit [PR00314] (352-363)
  IPR011012 Longin-like domain superfamily [SSF64356] (1-140)
  IPR018240 Clathrin adaptor, mu subunit, conserved site [PS00990] (159-179)
  IPR018240 Clathrin adaptor, mu subunit, conserved site [PS00991] (263-277)
  IPR022775 AP complex, mu/sigma subunit [PF01217] (2-125)
  IPR028565 Mu homology domain [PF00928] (160-435)
  IPR028565 Mu homology domain [PS51072] (170-434)
  IPR036168 AP-2 complex subunit mu, C-terminal superfamily [SSF49447] (159-434)
  IPR043512 Mu2, C-terminal domain [cd09251] (168-434)
  IPR043532 AP-2 complex subunit mu, N-terminal [cd14836] (1-140)
  IPR050431 Adaptor complexes medium subunit [PTHR10529] (1-434)

B-factor: mean 145.6, std 25.38, range [101.76, 221.47]

CATH classification: 2.60.40.1170 (+1 more: 2.60.40.1170)

Organism: Homo sapiens (NCBI:txid9606)

Solvent-accessible surface area: 14458 Å² total

Nearest PDB structures (foldseek):
  6bnt-assembly1_A  TM=1.004E+00  e=2.772E-51  Homo sapiens
  2bp5-assembly1_M  TM=9.963E-01  e=7.320E-47  Rattus norvegicus
  5wrm-assembly1_A  TM=9.915E-01  e=5.989E-47  Rattus norvegicus
  1i31-assembly1_A  TM=9.904E-01  e=1.214E-45  Rattus norvegicus
  2pr9-assembly1_A  TM=9.867E-01  e=3.311E-45  Rattus norvegicus

Radius of gyration: 23.45 Å; Cα contacts (8 Å, |Δi|>4): 660; chains: 2; bounding box: 74×36×48 Å

GO terms:
  GO:0031623 receptor internalization (P, IMP)
  GO:0097494 regulation of vesicle size (P, IMP)
  GO:0006900 vesicle budding from membrane (P, IMP)
  GO:0005905 clathrin-coated pit (C, IDA)
  GO:0072583 clathrin-dependent endocytosis (P, IDA)
  GO:0005886 plasma membrane (C, EXP)
  GO:0005515 protein binding (F, IPI)
  GO:0044325 transmembrane transporter binding (F, IPI)
  GO:0036020 endolysosome membrane (C, TAS)
  GO:0005765 lysosomal membrane (C, TAS)
  GO:0005829 cytosol (C, TAS)
  GO:0005886 plasma membrane (C, TAS)
  GO:0030666 endocytic vesicle membrane (C, TAS)
  GO:0030669 clathrin-coated endocytic vesicle membrane (C, TAS)
  GO:0005048 signal sequence binding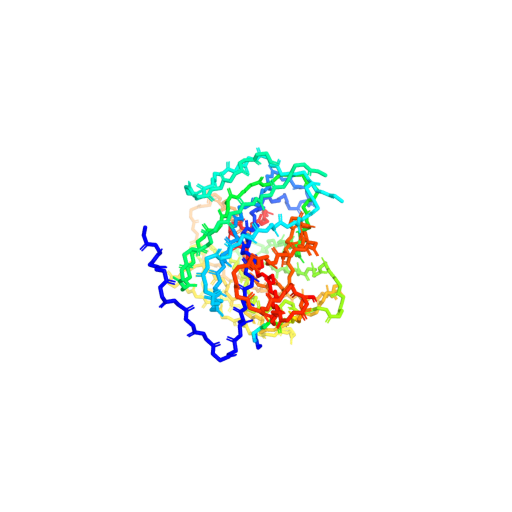 (F, IDA)
  GO:0035615 clathrin-cargo adaptor activity (F, TAS)
  GO:0030122 AP-2 adaptor complex (C, TAS)
  GO:0072583 clathrin-dependent endocytosis (P, TAS)
  GO:0005886 plasma membrane (C, IDA)
  GO:0065003 protein-containing complex assembly (P, TAS)